Protein AF-A0A3D6DU03-F1 (afdb_monomer_lite)

pLDDT: mean 76.75, std 24.2, range [29.41, 98.69]

Radius of gyration: 30.18 Å; chains: 1; bounding box: 114×45×56 Å

Foldseek 3Di:
DDDPDDDADDPDPPKDFQAKAWDDLVQASPDQRIWIWTFIQPPHGFTKIFTARPVHGDTDDDIEGADPLAHSAWREWDQENVRWIWTASHAQAQKIFTAGRPHNYTDDDIAGEPAPGWAYWEYDNFWIWIDGPQFKIFIGGPRRHTDDIFGHHRDDDRYDYCPRHPDDPDDDPCPPVVPGCVVVVVVVVVVVPPVPPPDDDDDDDDDDDDDDDDDDDDDDDDDD

Structure (mmCIF, N/CA/C/O backbone):
data_AF-A0A3D6DU03-F1
#
_entry.id   AF-A0A3D6DU03-F1
#
loop_
_atom_site.group_PDB
_atom_site.id
_atom_site.type_symbol
_atom_site.label_atom_id
_atom_site.label_alt_id
_atom_site.label_comp_id
_atom_site.label_asym_id
_atom_site.label_entity_id
_atom_site.label_seq_id
_atom_site.pdbx_PDB_ins_code
_atom_site.Cartn_x
_atom_site.Cartn_y
_atom_site.Cartn_z
_atom_site.occupancy
_atom_site.B_iso_or_equiv
_atom_site.auth_seq_id
_atom_site.auth_comp_id
_atom_site.auth_asym_id
_atom_site.auth_atom_id
_atom_site.pdbx_PDB_model_num
ATOM 1 N N . MET A 1 1 ? 5.214 -33.743 -14.247 1.00 45.66 1 MET A N 1
ATOM 2 C CA . MET A 1 1 ? 4.534 -32.787 -13.353 1.00 45.66 1 MET A CA 1
ATOM 3 C C . MET A 1 1 ? 4.931 -31.402 -13.838 1.00 45.66 1 MET A C 1
ATOM 5 O O . MET A 1 1 ? 6.080 -31.024 -13.657 1.00 45.66 1 MET A O 1
ATOM 9 N N . LYS A 1 2 ? 4.077 -30.727 -14.617 1.00 46.41 2 LYS A N 1
ATOM 10 C CA . LYS A 1 2 ? 4.300 -29.312 -14.937 1.00 46.41 2 LYS A CA 1
ATOM 11 C C . LYS A 1 2 ? 3.837 -28.557 -13.704 1.00 46.41 2 LYS A C 1
ATOM 13 O O . LYS A 1 2 ? 2.668 -28.648 -13.356 1.00 46.41 2 LYS A O 1
ATOM 18 N N . HIS A 1 3 ? 4.765 -27.928 -13.007 1.00 48.28 3 HIS A N 1
ATOM 19 C CA . HIS A 1 3 ? 4.388 -26.932 -12.027 1.00 48.28 3 HIS A CA 1
ATOM 20 C C . HIS A 1 3 ? 3.954 -25.700 -12.819 1.00 48.28 3 HIS A C 1
ATOM 22 O O . HIS A 1 3 ? 4.726 -25.221 -13.652 1.00 48.28 3 HIS A O 1
ATOM 28 N N . ASP A 1 4 ? 2.737 -25.214 -12.582 1.00 65.88 4 ASP A N 1
ATOM 29 C CA . ASP A 1 4 ? 2.261 -23.907 -13.049 1.00 65.88 4 ASP A CA 1
ATOM 30 C C . ASP A 1 4 ? 2.954 -22.799 -12.239 1.00 65.88 4 ASP A C 1
ATOM 32 O O . ASP A 1 4 ? 2.331 -21.962 -11.599 1.00 65.88 4 ASP A O 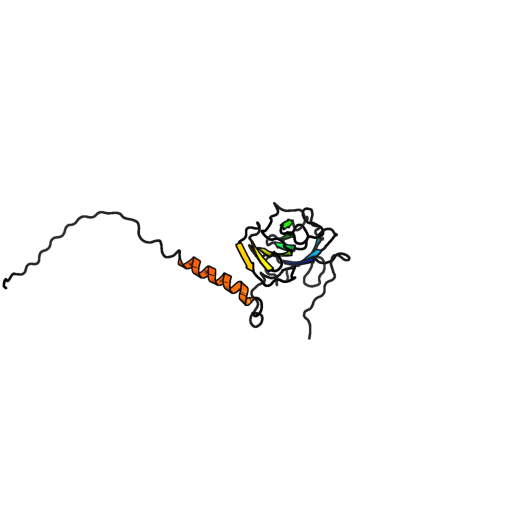1
ATOM 36 N N . VAL A 1 5 ? 4.285 -22.850 -12.199 1.00 68.94 5 VAL A N 1
ATOM 37 C CA . VAL A 1 5 ? 5.129 -21.893 -11.496 1.00 68.94 5 VAL A CA 1
ATOM 38 C C . VAL A 1 5 ? 5.704 -20.958 -12.532 1.00 68.94 5 VAL A C 1
ATOM 40 O O . VAL A 1 5 ? 6.304 -21.375 -13.528 1.00 68.94 5 VAL A O 1
ATOM 43 N N . LYS A 1 6 ? 5.512 -19.674 -12.272 1.00 74.88 6 LYS A N 1
ATOM 44 C CA . LYS A 1 6 ? 6.048 -18.594 -13.073 1.00 74.88 6 LYS A CA 1
ATOM 45 C C . LYS A 1 6 ? 7.014 -17.804 -12.220 1.00 74.88 6 LYS A C 1
ATOM 47 O O . LYS A 1 6 ? 6.727 -17.521 -11.065 1.00 74.88 6 LYS A O 1
ATOM 52 N N . VAL A 1 7 ? 8.165 -17.488 -12.794 1.00 83.50 7 VAL A N 1
ATOM 53 C CA . VAL A 1 7 ? 9.223 -16.750 -12.110 1.00 83.50 7 VAL A CA 1
ATOM 54 C C . VAL A 1 7 ? 9.439 -15.455 -12.867 1.00 83.50 7 VAL A C 1
ATOM 56 O O . VAL A 1 7 ? 9.646 -15.476 -14.081 1.00 83.50 7 VAL A O 1
ATOM 59 N N . PHE A 1 8 ? 9.382 -14.345 -12.143 1.00 86.19 8 PHE A N 1
ATOM 60 C CA . PHE A 1 8 ? 9.680 -13.017 -12.660 1.00 86.19 8 PHE A CA 1
ATOM 61 C C . PHE A 1 8 ? 10.986 -12.507 -12.068 1.00 86.19 8 PHE A C 1
ATOM 63 O O . PHE A 1 8 ? 11.385 -12.902 -10.972 1.00 86.19 8 PHE A O 1
ATOM 70 N N . ALA A 1 9 ? 11.669 -11.643 -12.814 1.00 87.94 9 ALA A N 1
ATOM 71 C CA . ALA A 1 9 ? 12.814 -10.931 -12.274 1.00 87.94 9 ALA A CA 1
ATOM 72 C C . ALA A 1 9 ? 12.339 -9.956 -11.189 1.00 87.94 9 ALA A C 1
ATOM 74 O O . ALA A 1 9 ? 11.289 -9.333 -11.337 1.00 87.94 9 ALA A O 1
ATOM 75 N N . ASN A 1 10 ? 13.131 -9.804 -10.127 1.00 90.50 10 ASN A N 1
ATOM 76 C CA . ASN A 1 10 ? 12.895 -8.751 -9.146 1.00 90.50 10 ASN A CA 1
ATOM 77 C C . ASN A 1 10 ? 12.983 -7.385 -9.861 1.00 90.50 10 ASN A C 1
ATOM 79 O O . ASN A 1 10 ? 14.027 -7.098 -10.461 1.00 90.50 10 ASN A O 1
ATOM 83 N N . PRO A 1 11 ? 11.924 -6.556 -9.820 1.00 93.62 11 PRO A N 1
ATOM 84 C CA . PRO A 1 11 ? 11.898 -5.286 -10.536 1.00 93.62 11 PRO A CA 1
ATOM 85 C C . PRO A 1 11 ? 12.815 -4.215 -9.928 1.00 93.62 11 PRO A C 1
ATOM 87 O O . PRO A 1 11 ? 13.121 -3.237 -10.609 1.00 93.62 11 PRO A O 1
ATOM 90 N N . ASN A 1 12 ? 13.308 -4.412 -8.701 1.00 94.25 12 ASN A N 1
ATOM 91 C CA . ASN A 1 12 ? 14.231 -3.506 -8.021 1.00 94.25 12 ASN A CA 1
ATOM 92 C C . ASN A 1 12 ? 15.509 -4.236 -7.552 1.00 94.25 12 ASN A C 1
ATOM 94 O O . ASN A 1 12 ? 15.676 -4.507 -6.364 1.00 94.25 12 ASN A O 1
ATOM 98 N N . PRO A 1 13 ? 16.433 -4.609 -8.459 1.00 91.06 13 PRO A N 1
ATOM 99 C CA . PRO A 1 13 ? 17.624 -5.375 -8.095 1.00 91.06 13 PRO A CA 1
ATOM 100 C C . PRO A 1 13 ? 18.449 -4.718 -6.977 1.00 91.06 13 PRO A C 1
ATOM 102 O O . PRO A 1 13 ? 18.794 -3.542 -7.053 1.00 91.06 13 PRO A O 1
ATOM 105 N N . GLY A 1 14 ? 18.810 -5.503 -5.960 1.00 88.38 14 GLY A N 1
ATOM 106 C CA . GLY A 1 14 ? 19.512 -5.020 -4.762 1.00 88.38 14 GLY A CA 1
ATOM 107 C C . GLY A 1 14 ? 18.584 -4.649 -3.603 1.00 88.38 14 GLY A C 1
ATOM 108 O O . GLY A 1 14 ? 19.053 -4.561 -2.473 1.00 88.38 14 GLY A O 1
ATOM 109 N N . TRP A 1 15 ? 17.281 -4.534 -3.865 1.00 86.81 15 TRP A N 1
ATOM 110 C CA . TRP A 1 15 ? 16.234 -4.308 -2.874 1.00 86.81 15 TRP A CA 1
ATOM 111 C C . TRP A 1 15 ? 15.219 -5.453 -2.956 1.00 86.81 15 TRP A C 1
ATOM 113 O O . TRP A 1 15 ? 14.841 -5.880 -4.043 1.00 86.81 15 TRP A O 1
ATOM 123 N N . GLY A 1 16 ? 14.831 -6.038 -1.823 1.00 82.06 16 GLY A N 1
ATOM 124 C CA . GLY A 1 16 ? 13.881 -7.156 -1.811 1.00 82.06 16 GLY A CA 1
ATOM 125 C C . GLY A 1 16 ? 12.476 -6.744 -2.264 1.00 82.06 16 GLY A C 1
ATOM 126 O O . GLY A 1 16 ? 12.166 -5.553 -2.332 1.00 82.06 16 GLY A O 1
ATOM 127 N N . ILE A 1 17 ? 11.628 -7.739 -2.524 1.00 89.44 17 ILE A N 1
ATOM 128 C CA . ILE A 1 17 ? 10.169 -7.572 -2.550 1.00 89.44 17 ILE A CA 1
ATOM 129 C C . ILE A 1 17 ? 9.689 -7.852 -1.128 1.00 89.44 17 ILE A C 1
ATOM 131 O O . ILE A 1 17 ? 10.092 -8.870 -0.567 1.00 89.44 17 ILE A O 1
ATOM 135 N N . GLN A 1 18 ? 8.920 -6.931 -0.555 1.00 89.00 18 GLN A N 1
ATOM 136 C CA . GLN A 1 18 ? 8.294 -7.118 0.756 1.00 89.00 18 GLN A CA 1
ATOM 137 C C . GLN A 1 18 ? 6.980 -7.834 0.561 1.00 89.00 18 GLN A C 1
ATOM 139 O O . GLN A 1 18 ? 6.798 -8.930 1.058 1.00 89.00 18 GLN A O 1
ATOM 144 N N . ASP A 1 19 ? 6.139 -7.229 -0.269 1.00 91.88 19 ASP A N 1
ATOM 145 C CA . ASP A 1 19 ? 4.742 -7.585 -0.363 1.00 91.88 19 ASP A CA 1
ATOM 146 C C . ASP A 1 19 ? 4.273 -7.448 -1.818 1.00 91.88 19 ASP A C 1
ATOM 148 O O . ASP A 1 19 ? 4.875 -6.738 -2.646 1.00 91.88 19 ASP A O 1
ATOM 152 N N . LEU A 1 20 ? 3.222 -8.186 -2.146 1.00 91.75 20 LEU A N 1
ATOM 153 C CA . LEU A 1 20 ? 2.653 -8.319 -3.473 1.00 91.75 20 LEU A CA 1
ATOM 154 C C . LEU A 1 20 ? 1.138 -8.201 -3.395 1.00 91.75 20 LEU A C 1
ATOM 156 O O . LEU A 1 20 ? 0.499 -8.905 -2.627 1.00 91.75 20 LEU A O 1
ATOM 160 N N . ASP A 1 21 ? 0.557 -7.434 -4.312 1.00 92.56 21 ASP A N 1
ATOM 161 C CA . ASP A 1 21 ? -0.894 -7.417 -4.479 1.00 92.56 21 ASP A CA 1
ATOM 162 C C . ASP A 1 21 ? -1.300 -7.505 -5.953 1.00 92.56 21 ASP A C 1
ATOM 164 O O . ASP A 1 21 ? -0.567 -7.124 -6.872 1.00 92.56 21 ASP A O 1
ATOM 168 N N . VAL A 1 22 ? -2.485 -8.045 -6.202 1.00 89.12 22 VAL A N 1
ATOM 169 C CA . VAL A 1 22 ? -3.071 -8.224 -7.521 1.00 89.12 22 VAL A CA 1
ATOM 170 C C . VAL A 1 22 ? -4.325 -7.378 -7.631 1.00 89.12 22 VAL A C 1
ATOM 172 O O . VAL A 1 22 ? -5.337 -7.654 -6.996 1.00 89.12 22 VAL A O 1
ATOM 175 N N . PHE A 1 23 ? -4.307 -6.424 -8.559 1.00 87.44 23 PHE A N 1
ATOM 176 C CA . PHE A 1 23 ? -5.421 -5.501 -8.734 1.00 87.44 23 PHE A CA 1
ATOM 177 C C . PHE A 1 23 ? -5.897 -5.408 -10.185 1.00 87.44 23 PHE A C 1
ATOM 179 O O . PHE A 1 23 ? -5.099 -5.236 -11.115 1.00 87.44 23 PHE A O 1
ATOM 186 N N . ASP A 1 24 ? -7.218 -5.489 -10.366 1.00 82.44 24 ASP A N 1
ATOM 187 C CA . ASP A 1 24 ? -7.940 -5.046 -11.562 1.00 82.44 24 ASP A CA 1
ATOM 188 C C . ASP A 1 24 ? -8.886 -3.908 -11.163 1.00 82.44 24 ASP A C 1
ATOM 190 O O . ASP A 1 24 ? -9.627 -4.026 -10.190 1.00 82.44 24 ASP A O 1
ATOM 194 N N . LEU A 1 25 ? -8.937 -2.853 -11.977 1.00 67.88 25 LEU A N 1
ATOM 195 C CA . LEU A 1 25 ? -9.906 -1.759 -11.862 1.00 67.88 25 LEU A CA 1
ATOM 196 C C . LEU A 1 25 ? -11.365 -2.244 -11.880 1.00 67.88 25 LEU A C 1
ATOM 198 O O . LEU A 1 25 ? -12.248 -1.539 -11.396 1.00 67.88 25 LEU A O 1
ATOM 202 N N . PHE A 1 26 ? -11.631 -3.427 -12.438 1.00 67.62 26 PHE A N 1
ATOM 203 C CA . PHE A 1 26 ? -12.960 -4.046 -12.435 1.00 67.62 26 PHE A CA 1
ATOM 204 C C . PHE A 1 26 ? -13.175 -5.064 -11.305 1.00 67.62 26 PHE A C 1
ATOM 206 O O . PHE A 1 26 ? -14.221 -5.711 -11.264 1.00 67.62 26 PHE A O 1
ATOM 213 N N . GLY A 1 27 ? -12.213 -5.204 -10.387 1.00 63.50 27 GLY A N 1
ATOM 214 C CA . GLY A 1 27 ? -12.311 -6.072 -9.213 1.00 63.50 27 GLY A CA 1
ATOM 215 C C . GLY A 1 27 ? -12.260 -7.572 -9.514 1.00 63.50 27 GLY A C 1
ATOM 216 O O . GLY A 1 27 ? -12.593 -8.369 -8.642 1.00 63.50 27 GLY A O 1
ATOM 217 N N . ASP A 1 28 ? -11.872 -7.973 -10.729 1.00 67.62 28 ASP A N 1
ATOM 218 C CA . ASP A 1 28 ? -11.638 -9.376 -11.077 1.00 67.62 28 ASP A CA 1
ATOM 219 C C . ASP A 1 28 ? -10.131 -9.686 -11.029 1.00 67.62 28 ASP A C 1
ATOM 221 O O . ASP A 1 28 ? -9.410 -9.404 -11.991 1.00 67.62 28 ASP A O 1
ATOM 225 N N . PRO A 1 29 ? -9.620 -10.307 -9.950 1.00 62.09 29 PRO A N 1
ATOM 226 C CA . PRO A 1 29 ? -8.208 -10.648 -9.853 1.00 62.09 29 PRO A CA 1
ATOM 227 C C . PRO A 1 29 ? -7.796 -11.732 -10.860 1.00 62.09 29 PRO A C 1
ATOM 229 O O . PRO A 1 29 ? -6.605 -11.954 -11.041 1.00 62.09 29 PRO A O 1
ATOM 232 N N . TYR A 1 30 ? -8.704 -12.401 -11.576 1.00 67.12 30 TYR A N 1
ATOM 233 C CA . TYR A 1 30 ? -8.363 -13.358 -12.641 1.00 67.12 30 TYR A CA 1
ATOM 234 C C . TYR A 1 30 ? -8.466 -12.778 -14.047 1.00 67.12 30 TYR A C 1
ATOM 236 O O . TYR A 1 30 ? -8.081 -13.430 -15.021 1.00 67.12 30 TYR A O 1
ATOM 244 N N . SER A 1 31 ? -8.908 -11.531 -14.157 1.00 70.88 31 SER A N 1
ATOM 245 C CA . SER A 1 31 ? -8.968 -10.820 -15.419 1.00 70.88 31 SER A CA 1
ATOM 246 C C . SER A 1 31 ? -7.589 -10.702 -16.047 1.00 70.88 31 SER A C 1
ATOM 248 O O . SER A 1 31 ? -6.589 -10.381 -15.400 1.00 70.88 31 SER A O 1
ATOM 250 N N . VAL A 1 32 ? -7.533 -10.874 -17.362 1.00 70.38 32 VAL A N 1
ATOM 251 C CA . VAL A 1 32 ? -6.313 -10.629 -18.138 1.00 70.38 32 VAL A CA 1
ATOM 252 C C . VAL A 1 32 ? -5.808 -9.185 -18.018 1.00 70.38 32 VAL A C 1
ATOM 254 O O . VAL A 1 32 ? -4.671 -8.914 -18.382 1.00 70.38 32 VAL A O 1
ATOM 257 N N . ASN A 1 33 ? -6.620 -8.266 -17.493 1.00 76.25 33 ASN A N 1
ATOM 258 C CA . ASN A 1 33 ? -6.245 -6.871 -17.295 1.00 76.25 33 ASN A CA 1
ATOM 259 C C . ASN A 1 33 ? -5.658 -6.585 -15.906 1.00 76.25 33 ASN A C 1
ATOM 261 O O . ASN A 1 33 ? -5.061 -5.520 -15.722 1.00 76.25 33 ASN A O 1
ATOM 265 N N . ALA A 1 34 ? -5.783 -7.507 -14.942 1.00 86.19 34 ALA A N 1
ATOM 266 C CA . ALA A 1 34 ? -5.204 -7.284 -13.623 1.00 86.19 34 ALA A CA 1
ATOM 267 C C . ALA A 1 34 ? -3.675 -7.223 -13.705 1.00 86.19 34 ALA A C 1
ATOM 269 O O . ALA A 1 34 ? -3.033 -7.960 -14.464 1.00 86.19 34 ALA A O 1
ATOM 270 N N . SER A 1 35 ? -3.094 -6.339 -12.905 1.00 91.56 35 SER A N 1
ATOM 271 C CA . SER A 1 35 ? -1.649 -6.147 -12.786 1.00 91.56 35 SER A CA 1
ATOM 272 C C . SER A 1 35 ? -1.162 -6.692 -11.446 1.00 91.56 35 SER A C 1
ATOM 274 O O . SER A 1 35 ? -1.928 -6.749 -10.489 1.00 91.56 35 SER A O 1
ATOM 276 N N . LEU A 1 36 ? 0.097 -7.122 -11.398 1.00 92.31 36 LEU A N 1
ATOM 277 C CA . LEU A 1 36 ? 0.777 -7.455 -10.147 1.00 92.31 36 LEU A CA 1
ATOM 278 C C . LEU A 1 36 ? 1.494 -6.195 -9.671 1.00 92.31 36 LEU A C 1
ATOM 280 O O . LEU A 1 36 ? 2.202 -5.569 -10.454 1.00 92.31 36 LEU A O 1
ATOM 284 N N . TYR A 1 37 ? 1.313 -5.827 -8.418 1.00 94.88 37 TYR A N 1
ATOM 285 C CA . TYR A 1 37 ? 1.994 -4.718 -7.775 1.00 94.88 37 TYR A CA 1
ATOM 286 C C . TYR A 1 37 ? 2.972 -5.288 -6.760 1.00 94.88 37 TYR A C 1
ATOM 288 O O . TYR A 1 37 ? 2.629 -6.214 -6.037 1.00 94.88 37 TYR A O 1
ATOM 296 N N . ALA A 1 38 ? 4.196 -4.770 -6.751 1.00 95.38 38 ALA A N 1
ATOM 297 C CA . ALA A 1 38 ? 5.244 -5.209 -5.842 1.00 95.38 38 ALA A CA 1
ATOM 298 C C . ALA A 1 38 ? 5.773 -4.025 -5.041 1.00 95.38 38 ALA A C 1
ATOM 300 O O . ALA A 1 38 ? 6.312 -3.086 -5.639 1.00 95.38 38 ALA A O 1
ATOM 301 N N . LEU A 1 39 ? 5.648 -4.089 -3.715 1.00 96.38 39 LEU A N 1
ATOM 302 C CA . LEU A 1 39 ? 6.320 -3.169 -2.806 1.00 96.38 39 LEU A CA 1
ATOM 303 C C . LEU A 1 39 ? 7.773 -3.628 -2.615 1.00 96.38 39 LEU A C 1
ATOM 305 O O . LEU A 1 39 ? 8.052 -4.802 -2.359 1.00 96.38 39 LEU A O 1
ATOM 309 N N . THR A 1 40 ? 8.709 -2.700 -2.809 1.00 96.31 40 THR A N 1
ATOM 310 C CA . THR A 1 40 ? 10.157 -2.936 -2.705 1.00 96.31 40 THR A CA 1
ATOM 311 C C . THR A 1 40 ? 10.835 -1.848 -1.866 1.00 96.31 40 THR A C 1
ATOM 313 O O . THR A 1 40 ? 10.322 -0.734 -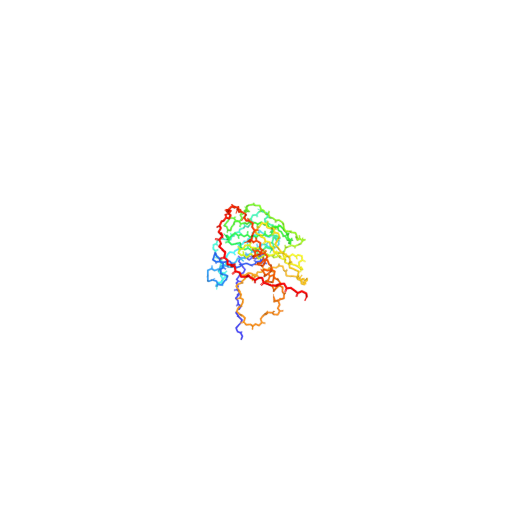1.778 1.00 96.31 40 THR A O 1
ATOM 316 N N . GLY A 1 41 ? 12.021 -2.130 -1.314 1.00 93.56 41 GLY A N 1
ATOM 317 C CA . GLY A 1 41 ? 12.832 -1.147 -0.575 1.00 93.56 41 GLY A CA 1
ATOM 318 C C . GLY A 1 41 ? 13.210 -1.548 0.854 1.00 93.56 41 GLY A C 1
ATOM 319 O O . GLY A 1 41 ? 14.212 -1.056 1.367 1.00 93.56 41 GLY A O 1
ATOM 320 N N . TYR A 1 42 ? 12.512 -2.492 1.476 1.00 90.25 42 TYR A N 1
ATOM 321 C CA . TYR A 1 42 ? 12.805 -2.918 2.851 1.00 90.25 42 TYR A CA 1
ATOM 322 C C . TYR A 1 42 ? 14.219 -3.482 3.036 1.00 90.25 42 TYR A C 1
ATOM 324 O O . TYR A 1 42 ? 14.745 -4.151 2.135 1.00 90.25 42 TYR A O 1
ATOM 332 N N . PRO A 1 43 ? 14.848 -3.270 4.210 1.00 91.38 43 PRO A N 1
ATOM 333 C CA . PRO A 1 43 ? 14.376 -2.461 5.355 1.00 91.38 43 PRO A CA 1
ATOM 334 C C . PRO A 1 43 ? 14.873 -1.005 5.347 1.00 91.38 43 PRO A C 1
ATOM 336 O O . PRO A 1 43 ? 14.796 -0.313 6.356 1.00 91.38 43 PRO A O 1
ATOM 339 N N . SER A 1 44 ? 15.538 -0.551 4.282 1.00 93.31 44 SER A N 1
ATOM 340 C CA . SER A 1 44 ? 16.361 0.676 4.358 1.00 93.31 44 SER A CA 1
ATOM 341 C C . SER A 1 44 ? 16.383 1.537 3.097 1.00 93.31 44 SER A C 1
ATOM 343 O O . SER A 1 44 ? 16.867 2.668 3.132 1.00 93.31 44 SER A O 1
ATOM 345 N N . GLY A 1 45 ? 15.855 1.028 1.990 1.00 93.12 45 GLY A N 1
ATOM 346 C CA . GLY A 1 45 ? 15.638 1.760 0.752 1.00 93.12 45 GLY A CA 1
ATOM 347 C C . GLY A 1 45 ? 14.318 2.524 0.777 1.00 93.12 45 GLY A C 1
ATOM 348 O O . GLY A 1 45 ? 13.463 2.308 1.630 1.00 93.12 45 GLY A O 1
ATOM 349 N N . ALA A 1 46 ? 14.141 3.435 -0.177 1.00 94.81 46 ALA A N 1
ATOM 350 C CA . ALA A 1 46 ? 12.872 4.140 -0.318 1.00 94.81 46 ALA A CA 1
ATOM 351 C C . ALA A 1 46 ? 11.759 3.147 -0.720 1.00 94.81 46 ALA A C 1
ATOM 353 O O . ALA A 1 46 ? 11.945 2.447 -1.726 1.00 94.81 46 ALA A O 1
ATOM 354 N N . PRO A 1 47 ? 10.617 3.097 -0.006 1.00 96.75 47 PRO A N 1
ATOM 355 C CA . PRO A 1 47 ? 9.503 2.231 -0.375 1.00 96.75 47 PRO A CA 1
ATOM 356 C C . PRO A 1 47 ? 9.029 2.575 -1.784 1.00 96.75 47 PRO A C 1
ATOM 358 O O . PRO A 1 47 ? 8.701 3.722 -2.084 1.00 96.75 47 PRO A O 1
ATOM 361 N N . THR A 1 48 ? 9.065 1.598 -2.680 1.00 98.00 48 THR A N 1
ATOM 362 C CA . THR A 1 48 ? 8.825 1.801 -4.108 1.00 98.00 48 THR A CA 1
ATOM 363 C C . THR A 1 48 ? 7.918 0.709 -4.640 1.00 98.00 48 THR A C 1
ATOM 365 O O . THR A 1 48 ? 8.254 -0.473 -4.555 1.00 98.00 48 THR A O 1
ATOM 368 N N . VAL A 1 49 ? 6.799 1.113 -5.238 1.00 98.19 49 VAL A N 1
ATOM 369 C CA . VAL A 1 49 ? 5.819 0.214 -5.843 1.00 98.19 49 VAL A CA 1
ATOM 370 C C . VAL A 1 49 ? 6.091 0.083 -7.338 1.00 98.19 49 VAL A C 1
ATOM 372 O O . VAL A 1 49 ? 6.149 1.072 -8.074 1.00 98.19 49 VAL A O 1
ATOM 375 N N . PHE A 1 50 ? 6.231 -1.156 -7.800 1.00 97.75 50 PHE A N 1
ATOM 376 C CA . PHE A 1 50 ? 6.344 -1.494 -9.215 1.00 97.75 50 PHE A CA 1
ATOM 377 C C . PHE A 1 50 ? 5.062 -2.158 -9.690 1.00 97.75 50 PHE A C 1
ATOM 379 O O . PHE A 1 50 ? 4.628 -3.156 -9.123 1.00 97.75 50 PHE A O 1
ATOM 386 N N . ARG A 1 51 ? 4.493 -1.648 -10.782 1.00 95.88 51 ARG A N 1
ATOM 387 C CA . ARG A 1 51 ? 3.418 -2.328 -11.501 1.00 95.88 51 ARG A CA 1
ATOM 388 C C . ARG A 1 51 ? 4.026 -3.265 -12.534 1.00 95.88 51 ARG A C 1
ATOM 390 O O . ARG A 1 51 ? 4.838 -2.843 -13.351 1.00 95.88 51 ARG A O 1
ATOM 397 N N . LEU A 1 52 ? 3.606 -4.519 -12.527 1.00 94.25 52 LEU A N 1
ATOM 398 C CA . LEU A 1 52 ? 4.122 -5.592 -13.363 1.00 94.25 52 LEU A CA 1
ATOM 399 C C . LEU A 1 52 ? 2.996 -6.241 -14.168 1.00 94.25 52 LEU A C 1
ATOM 401 O O . LEU A 1 52 ? 1.872 -6.438 -13.692 1.00 94.25 52 LEU A O 1
ATOM 405 N N . SER A 1 53 ? 3.321 -6.646 -15.389 1.00 89.12 53 SER A N 1
ATOM 406 C CA . SER A 1 53 ? 2.485 -7.566 -16.151 1.00 89.12 53 SER A CA 1
ATOM 407 C C . SER A 1 53 ? 2.479 -8.939 -15.489 1.00 89.12 53 SER A C 1
ATOM 409 O O . SER A 1 53 ? 3.523 -9.538 -15.237 1.00 89.12 53 SER A O 1
ATOM 411 N N . ARG A 1 54 ? 1.291 -9.510 -15.292 1.00 86.44 54 ARG A N 1
ATOM 412 C CA . ARG A 1 54 ? 1.140 -10.870 -14.744 1.00 86.44 54 ARG A CA 1
ATOM 413 C C . ARG A 1 54 ? 1.479 -11.966 -15.759 1.00 86.44 54 ARG A C 1
ATOM 415 O O . ARG A 1 54 ? 1.547 -13.157 -15.436 1.00 86.44 54 ARG A O 1
ATOM 422 N N . PHE A 1 55 ? 1.707 -11.591 -17.017 1.00 85.62 55 PHE A N 1
ATOM 423 C CA . PHE A 1 55 ? 2.007 -12.536 -18.090 1.00 85.62 55 PHE A CA 1
ATOM 424 C C . PHE A 1 55 ? 3.493 -12.816 -18.272 1.00 85.62 55 PHE A C 1
ATOM 426 O O . PHE A 1 55 ? 3.846 -13.876 -18.780 1.00 85.62 55 PHE A O 1
ATOM 433 N N . ASP A 1 56 ? 4.361 -11.920 -17.853 1.00 87.44 56 ASP A N 1
ATOM 434 C CA . ASP A 1 56 ? 5.797 -12.020 -18.121 1.00 87.44 56 ASP A CA 1
ATOM 435 C C . ASP A 1 56 ? 6.646 -11.236 -17.113 1.00 87.44 56 ASP A C 1
ATOM 437 O O . ASP A 1 56 ? 7.870 -11.321 -17.165 1.00 87.44 56 ASP A O 1
ATOM 441 N N . GLY A 1 57 ? 6.022 -10.524 -16.170 1.00 89.69 57 GLY A N 1
ATOM 442 C CA . GLY A 1 57 ? 6.705 -9.814 -15.096 1.00 89.69 57 GLY A CA 1
ATOM 443 C C . GLY A 1 57 ? 7.390 -8.529 -15.535 1.00 89.69 57 GLY A C 1
ATOM 444 O O . GLY A 1 57 ? 8.139 -7.959 -14.747 1.00 89.69 57 GLY A O 1
ATOM 445 N N . HIS A 1 58 ? 7.182 -8.062 -16.772 1.00 92.94 58 HIS A N 1
ATOM 446 C CA . HIS A 1 58 ? 7.777 -6.797 -17.194 1.00 92.94 58 HIS A CA 1
ATOM 447 C C . HIS A 1 58 ? 7.132 -5.627 -16.444 1.00 92.94 58 HIS A C 1
ATOM 449 O O . HIS A 1 58 ? 5.932 -5.640 -16.156 1.00 92.94 58 HIS A O 1
ATOM 455 N N . VAL A 1 59 ? 7.932 -4.602 -16.157 1.00 95.00 59 VAL A N 1
ATOM 456 C CA . VAL A 1 59 ? 7.469 -3.379 -15.496 1.00 95.00 59 VAL A CA 1
ATOM 457 C C . VAL A 1 59 ? 6.592 -2.569 -16.449 1.00 95.00 59 VAL A C 1
ATOM 459 O O . VAL A 1 59 ? 6.996 -2.260 -17.570 1.00 95.00 59 VAL A O 1
ATOM 462 N N . ILE A 1 60 ? 5.396 -2.209 -15.991 1.00 93.75 60 ILE A N 1
ATOM 463 C CA . ILE A 1 60 ? 4.427 -1.375 -16.696 1.00 93.75 60 ILE A CA 1
ATOM 464 C C . ILE A 1 60 ? 4.496 0.040 -16.121 1.00 93.75 60 ILE A C 1
ATOM 466 O O . ILE A 1 60 ? 4.126 0.270 -14.972 1.00 93.75 60 ILE A O 1
ATOM 470 N N . GLY A 1 61 ? 4.878 1.009 -16.951 1.00 93.69 61 GLY A N 1
ATOM 471 C CA . GLY A 1 61 ? 4.971 2.410 -16.537 1.00 93.69 61 GLY A CA 1
ATOM 472 C C . GLY A 1 61 ? 6.216 2.708 -15.699 1.00 93.69 61 GLY A C 1
ATOM 473 O O . GLY A 1 61 ? 7.205 1.978 -15.754 1.00 93.69 61 GLY A O 1
ATOM 474 N N . LEU A 1 62 ? 6.182 3.828 -14.975 1.00 96.19 62 LEU A N 1
ATOM 475 C CA . LEU A 1 62 ? 7.254 4.224 -14.063 1.00 96.19 62 LEU A CA 1
ATOM 476 C C . LEU A 1 62 ? 6.989 3.666 -12.657 1.00 96.19 62 LEU A C 1
ATOM 478 O O . LEU A 1 62 ? 5.826 3.607 -12.254 1.00 96.19 62 LEU A O 1
ATOM 482 N N . PRO A 1 63 ? 8.038 3.287 -11.905 1.00 97.31 63 PRO A N 1
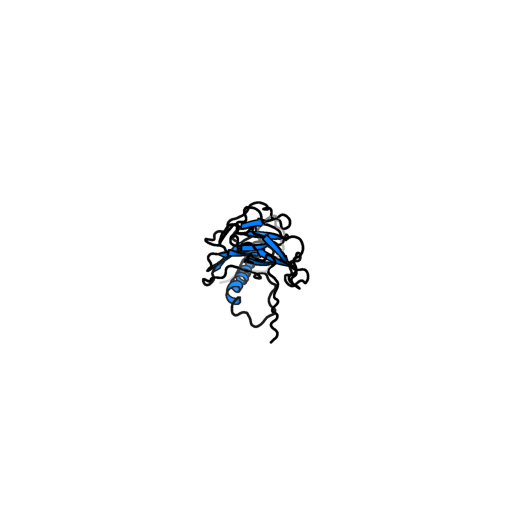ATOM 483 C CA . PRO A 1 63 ? 7.889 2.948 -10.497 1.00 97.31 63 PRO A CA 1
ATOM 484 C C . PRO A 1 63 ? 7.454 4.166 -9.681 1.00 97.31 63 PRO A C 1
ATOM 486 O O . PRO A 1 63 ? 7.819 5.302 -9.995 1.00 97.31 63 PRO A O 1
ATOM 489 N N . VAL A 1 64 ? 6.710 3.910 -8.609 1.00 98.50 64 VAL A N 1
ATOM 490 C CA . VAL A 1 64 ? 6.160 4.941 -7.728 1.00 98.50 64 VAL A CA 1
ATOM 491 C C . VAL A 1 64 ? 6.882 4.868 -6.394 1.00 98.50 64 VAL A C 1
ATOM 493 O O . VAL A 1 64 ? 6.729 3.899 -5.657 1.00 98.50 64 VAL A O 1
ATOM 496 N N . VAL A 1 65 ? 7.682 5.885 -6.087 1.00 98.31 65 VAL A N 1
ATOM 497 C CA . VAL A 1 65 ? 8.343 6.001 -4.782 1.00 98.31 65 VAL A CA 1
ATOM 498 C C . VAL A 1 65 ? 7.353 6.615 -3.799 1.00 98.31 65 VAL A C 1
ATOM 500 O O . VAL A 1 65 ? 6.880 7.730 -4.025 1.00 98.31 65 VAL A O 1
ATOM 503 N N . LEU A 1 66 ? 7.043 5.900 -2.721 1.00 98.44 66 LEU A N 1
ATOM 504 C CA . LEU A 1 66 ? 6.152 6.386 -1.675 1.00 98.44 66 LEU A CA 1
ATOM 505 C C . LEU A 1 66 ? 6.880 7.432 -0.833 1.00 98.44 66 LEU A C 1
ATOM 507 O O . LEU A 1 66 ? 8.025 7.252 -0.414 1.00 98.44 66 LEU A O 1
ATOM 511 N N . GLN A 1 67 ? 6.214 8.556 -0.616 1.00 98.19 67 GLN A N 1
ATOM 512 C CA . GLN A 1 67 ? 6.732 9.652 0.188 1.00 98.19 67 GLN A CA 1
ATOM 513 C C . GLN A 1 67 ? 6.422 9.416 1.669 1.00 98.19 67 GLN A C 1
ATOM 515 O O . GLN A 1 67 ? 5.679 8.506 2.038 1.00 98.19 67 GLN A O 1
ATOM 520 N N . ALA A 1 68 ? 6.949 10.280 2.538 1.00 96.19 68 ALA A N 1
ATOM 521 C CA . ALA A 1 68 ? 6.510 10.307 3.928 1.00 96.19 68 ALA A CA 1
ATOM 522 C C . ALA A 1 68 ? 4.965 10.421 3.997 1.00 96.19 68 ALA A C 1
ATOM 524 O O . ALA A 1 68 ? 4.380 11.180 3.217 1.00 96.19 68 ALA A O 1
ATOM 525 N N . PRO A 1 69 ? 4.297 9.697 4.912 1.00 97.56 69 PRO A N 1
ATOM 526 C CA . PRO A 1 69 ? 4.857 9.019 6.081 1.00 97.56 69 PRO A CA 1
ATOM 527 C C . PRO A 1 69 ? 5.305 7.561 5.867 1.00 97.56 69 PRO A C 1
ATOM 529 O O . PRO A 1 69 ? 5.619 6.917 6.862 1.00 97.56 69 PRO A O 1
ATOM 532 N N . ALA A 1 70 ? 5.357 7.029 4.639 1.00 96.75 70 ALA A N 1
ATOM 533 C CA . ALA A 1 70 ? 5.913 5.690 4.426 1.00 96.75 70 ALA A CA 1
ATOM 534 C C . ALA A 1 70 ? 7.380 5.654 4.884 1.00 96.75 70 ALA A C 1
ATOM 536 O O . ALA A 1 70 ? 8.184 6.515 4.508 1.00 96.75 70 ALA A O 1
ATOM 537 N N . ALA A 1 71 ? 7.718 4.667 5.709 1.00 95.88 71 ALA A N 1
ATOM 538 C CA . ALA A 1 71 ? 9.069 4.448 6.206 1.00 95.88 71 ALA A CA 1
ATOM 539 C C . ALA A 1 71 ? 9.765 3.337 5.400 1.00 95.88 71 ALA A C 1
ATOM 541 O O . ALA A 1 71 ? 9.077 2.466 4.867 1.00 95.88 71 ALA A O 1
ATOM 542 N N . PRO A 1 72 ? 11.108 3.334 5.293 1.00 94.31 72 PRO A N 1
ATOM 543 C CA . PRO A 1 72 ? 11.863 2.308 4.562 1.00 94.31 72 PRO A CA 1
ATOM 544 C C . PRO A 1 72 ? 11.561 0.857 4.937 1.00 94.31 72 PRO A C 1
ATOM 546 O O . PRO A 1 72 ? 11.808 -0.039 4.139 1.00 94.31 72 PRO A O 1
ATOM 549 N N . ASP A 1 73 ? 11.063 0.636 6.145 1.00 93.88 73 ASP A N 1
ATOM 550 C CA . ASP A 1 73 ? 10.722 -0.652 6.731 1.00 93.88 73 ASP A CA 1
ATOM 551 C C . ASP A 1 73 ? 9.207 -0.929 6.730 1.00 93.88 73 ASP A C 1
ATOM 553 O O . ASP A 1 73 ? 8.758 -1.852 7.390 1.00 93.88 73 ASP A O 1
ATOM 557 N N . SER A 1 74 ? 8.415 -0.155 5.983 1.00 94.56 74 SER A N 1
ATOM 558 C CA . SER A 1 74 ? 6.992 -0.460 5.777 1.00 94.56 74 SER A CA 1
ATOM 559 C C . SER A 1 74 ? 6.850 -1.769 4.999 1.00 94.56 74 SER A C 1
ATOM 561 O O . SER A 1 74 ? 7.488 -1.941 3.956 1.00 94.56 74 SER A O 1
ATOM 563 N N . ASP A 1 75 ? 6.017 -2.669 5.502 1.00 90.94 75 ASP A N 1
ATOM 564 C CA . ASP A 1 75 ? 5.903 -4.056 5.052 1.00 90.94 75 ASP A CA 1
ATOM 565 C C . ASP A 1 75 ? 4.462 -4.493 4.755 1.00 90.94 75 ASP A C 1
ATOM 567 O O . ASP A 1 75 ? 4.281 -5.462 4.035 1.00 90.94 75 ASP A O 1
ATOM 571 N N . GLY A 1 76 ? 3.445 -3.752 5.200 1.00 94.12 76 GLY A N 1
ATOM 572 C CA . GLY A 1 76 ? 2.048 -4.026 4.867 1.00 94.12 76 GLY A CA 1
ATOM 573 C C . GLY A 1 76 ? 1.568 -3.259 3.654 1.00 94.12 76 GLY A C 1
ATOM 574 O O . GLY A 1 76 ? 1.586 -2.029 3.694 1.00 94.12 76 GLY A O 1
ATOM 575 N N . PHE A 1 77 ? 1.080 -3.940 2.615 1.00 96.19 77 PHE A N 1
ATOM 576 C CA . PHE A 1 77 ? 0.691 -3.309 1.354 1.00 96.19 77 PHE A CA 1
ATOM 577 C C . PHE A 1 77 ? -0.577 -3.902 0.728 1.00 96.19 77 PHE A C 1
ATOM 579 O O . PHE A 1 77 ? -0.731 -5.105 0.601 1.00 96.19 77 PHE A O 1
ATOM 586 N N . THR A 1 78 ? -1.451 -3.034 0.215 1.00 95.88 78 THR A N 1
ATOM 587 C CA . THR A 1 78 ? -2.530 -3.433 -0.705 1.00 95.88 78 THR A CA 1
ATOM 588 C C . THR A 1 78 ? -2.895 -2.296 -1.661 1.00 95.88 78 THR A C 1
ATOM 590 O O . THR A 1 78 ? -2.629 -1.118 -1.401 1.00 95.88 78 THR A O 1
ATOM 593 N N . VAL A 1 79 ? -3.518 -2.630 -2.787 1.00 95.19 79 VAL A N 1
ATOM 594 C CA . VAL A 1 79 ? -4.111 -1.705 -3.746 1.00 95.19 79 VAL A CA 1
ATOM 595 C C . VAL A 1 79 ? -5.611 -1.594 -3.473 1.00 95.19 79 VAL A C 1
ATOM 597 O O . VAL A 1 79 ? -6.379 -2.545 -3.589 1.00 95.19 79 VAL A O 1
ATOM 600 N N . LEU A 1 80 ? -6.053 -0.385 -3.145 1.00 94.38 80 LEU A N 1
ATOM 601 C CA . LEU A 1 80 ? -7.444 -0.079 -2.837 1.00 94.38 80 LEU A CA 1
ATOM 602 C C . LEU A 1 80 ? -8.337 -0.115 -4.093 1.00 94.38 80 LEU A C 1
ATOM 604 O O . LEU A 1 80 ? -7.855 0.102 -5.206 1.00 94.38 80 LEU A O 1
ATOM 608 N N . PRO A 1 81 ? -9.673 -0.252 -3.946 1.00 91.25 81 PRO A N 1
ATOM 609 C CA . PRO A 1 81 ? -10.616 -0.225 -5.073 1.00 91.25 81 PRO A CA 1
ATOM 610 C C . PRO A 1 81 ? -10.568 1.034 -5.951 1.00 91.25 81 PRO A C 1
ATOM 612 O O . PRO A 1 81 ? -10.975 0.996 -7.110 1.00 91.25 81 PRO A O 1
ATOM 615 N N . ASN A 1 82 ? -10.088 2.159 -5.416 1.00 92.62 82 ASN A N 1
ATOM 616 C CA . ASN A 1 82 ? -9.880 3.393 -6.179 1.00 92.62 82 ASN A CA 1
ATOM 617 C C . ASN A 1 82 ? -8.559 3.396 -6.983 1.00 92.62 82 ASN A C 1
ATOM 619 O O . ASN A 1 82 ? -8.303 4.345 -7.720 1.00 92.62 82 ASN A O 1
ATOM 623 N N . GLY A 1 83 ? -7.743 2.345 -6.860 1.00 93.44 83 GLY A N 1
ATOM 624 C CA . GLY A 1 83 ? -6.444 2.181 -7.504 1.00 93.44 83 GLY A CA 1
ATOM 625 C C . GLY A 1 83 ? -5.273 2.825 -6.761 1.00 93.44 83 GLY A C 1
ATOM 626 O O . GLY A 1 83 ? -4.162 2.783 -7.288 1.00 93.44 83 GLY A O 1
ATOM 627 N N . ASN A 1 84 ? -5.493 3.432 -5.591 1.00 97.38 84 ASN A N 1
ATOM 628 C CA . ASN A 1 84 ? -4.429 3.943 -4.724 1.00 97.38 84 ASN A CA 1
ATOM 629 C C . ASN A 1 84 ? -3.808 2.823 -3.889 1.00 97.38 84 ASN A C 1
ATOM 631 O O . ASN A 1 84 ? -4.331 1.714 -3.826 1.00 97.38 84 ASN A O 1
ATOM 635 N N . PHE A 1 85 ? -2.686 3.114 -3.245 1.00 97.81 85 PHE A N 1
ATOM 636 C CA . PHE A 1 85 ? -1.995 2.159 -2.386 1.00 97.81 85 PHE A CA 1
ATOM 637 C C . PHE A 1 85 ? -2.327 2.439 -0.930 1.00 97.81 85 PHE A C 1
ATOM 639 O O . PHE A 1 85 ? -2.338 3.594 -0.521 1.00 97.81 85 PHE A O 1
ATOM 646 N N . LEU A 1 86 ? -2.557 1.405 -0.137 1.00 97.88 86 LEU A N 1
ATOM 647 C CA . LEU A 1 86 ? -2.603 1.503 1.313 1.00 97.88 86 LEU A CA 1
ATOM 648 C C . LEU A 1 86 ? -1.378 0.791 1.867 1.00 97.88 86 LEU A C 1
ATOM 650 O O . LEU A 1 86 ? -1.160 -0.377 1.551 1.00 97.88 86 LEU A O 1
ATOM 654 N N . VAL A 1 87 ? -0.589 1.500 2.672 1.00 97.62 87 VAL A N 1
ATOM 655 C CA . VAL A 1 87 ? 0.648 0.961 3.247 1.00 97.62 87 VAL A CA 1
ATOM 656 C C . VAL A 1 87 ? 0.715 1.279 4.732 1.00 97.62 87 VAL A C 1
ATOM 658 O O . VAL A 1 87 ? 0.288 2.368 5.137 1.00 97.62 87 VAL A O 1
ATOM 661 N N . ASN A 1 88 ? 1.226 0.361 5.552 1.00 97.06 88 ASN A N 1
ATOM 662 C CA . ASN A 1 88 ? 1.572 0.711 6.928 1.00 97.06 88 ASN A CA 1
ATOM 663 C C . ASN A 1 88 ? 2.767 1.684 6.956 1.00 97.06 88 ASN A C 1
ATOM 665 O O . ASN A 1 88 ? 3.481 1.863 5.976 1.00 97.06 88 ASN A O 1
ATOM 669 N N . THR A 1 89 ? 2.955 2.412 8.054 1.00 96.44 89 THR A N 1
ATOM 670 C CA . THR A 1 89 ? 3.954 3.498 8.114 1.00 96.44 89 THR A CA 1
ATOM 671 C C . THR A 1 89 ? 5.290 3.077 8.738 1.00 96.44 89 THR A C 1
ATOM 673 O O . THR A 1 89 ? 5.983 3.926 9.302 1.00 96.44 89 THR A O 1
ATOM 676 N N . GLY A 1 90 ? 5.621 1.786 8.709 1.00 95.19 90 GLY A N 1
ATOM 677 C CA . GLY A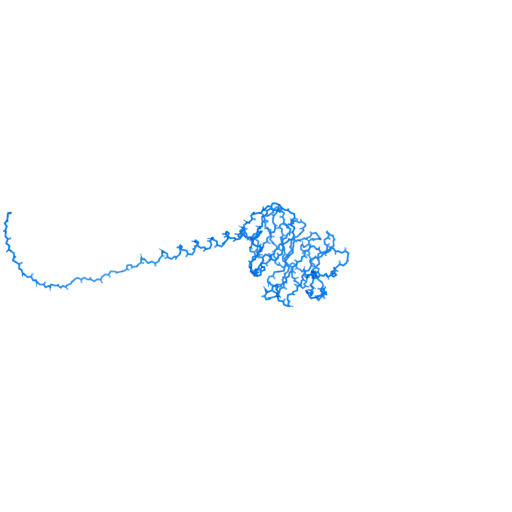 1 90 ? 6.871 1.217 9.225 1.00 95.19 90 GLY A CA 1
ATOM 678 C C . GLY A 1 90 ? 6.719 -0.226 9.704 1.00 95.19 90 GLY A C 1
ATOM 679 O O . GLY A 1 90 ? 5.607 -0.752 9.697 1.00 95.19 90 GLY A O 1
ATOM 680 N N . ASP A 1 91 ? 7.823 -0.817 10.160 1.00 94.06 91 ASP A N 1
ATOM 681 C CA . ASP A 1 91 ? 7.917 -2.235 10.542 1.00 94.06 91 ASP A CA 1
ATOM 682 C C . ASP A 1 91 ? 6.869 -2.605 11.598 1.00 94.06 91 ASP A C 1
ATOM 684 O O . ASP A 1 91 ? 6.831 -2.018 12.690 1.00 94.06 91 ASP A O 1
ATOM 688 N N . ALA A 1 92 ? 5.994 -3.554 11.257 1.00 94.12 92 ALA A N 1
ATOM 689 C CA . ALA A 1 92 ? 4.893 -4.008 12.104 1.00 94.12 92 ALA A CA 1
ATOM 690 C C . ALA A 1 92 ? 3.974 -2.878 12.638 1.00 94.12 92 ALA A C 1
ATOM 692 O O . ALA A 1 92 ? 3.318 -3.035 13.678 1.00 94.12 92 ALA A O 1
ATOM 693 N N . SER A 1 93 ? 3.923 -1.719 11.970 1.00 96.56 93 SER A N 1
ATOM 694 C CA . SER A 1 93 ? 3.162 -0.553 12.426 1.00 96.56 93 SER A CA 1
ATOM 695 C C . SER A 1 93 ? 1.650 -0.768 12.270 1.00 96.56 93 SER A C 1
ATOM 697 O O . SER A 1 93 ? 1.179 -1.007 11.161 1.00 96.56 93 SER A O 1
ATOM 699 N N . PRO A 1 94 ? 0.832 -0.543 13.317 1.00 97.00 94 PRO A N 1
ATOM 700 C CA . PRO A 1 94 ? -0.629 -0.581 13.210 1.00 97.00 94 PRO A CA 1
ATOM 701 C C . PRO A 1 94 ? -1.230 0.695 12.594 1.00 97.00 94 PRO A C 1
ATOM 703 O O . PRO A 1 94 ? -2.439 0.919 12.683 1.00 97.00 94 PRO A O 1
ATOM 706 N N . THR A 1 95 ? -0.403 1.576 12.027 1.00 97.88 95 THR A N 1
ATOM 707 C CA . THR A 1 95 ? -0.840 2.818 11.380 1.00 97.88 95 THR A CA 1
ATOM 708 C C . THR A 1 95 ? -0.689 2.697 9.877 1.00 97.88 95 THR A C 1
ATOM 710 O O . THR A 1 95 ? 0.400 2.398 9.397 1.00 97.88 95 THR A O 1
ATOM 713 N N . TYR A 1 96 ? -1.769 2.985 9.154 1.00 98.19 96 TYR A N 1
ATOM 714 C CA . TYR A 1 96 ? -1.852 2.903 7.702 1.00 98.19 96 TYR A CA 1
ATOM 715 C C . TYR A 1 96 ? -2.097 4.273 7.079 1.00 98.19 96 TYR A C 1
ATOM 717 O O . TYR A 1 96 ? -2.794 5.123 7.638 1.00 98.19 96 TYR A O 1
ATOM 725 N N . GLN A 1 97 ? -1.534 4.471 5.891 1.00 98.38 97 GLN A N 1
ATOM 726 C CA . GLN A 1 97 ? -1.687 5.671 5.084 1.00 98.38 97 GLN A CA 1
ATOM 727 C C . GLN A 1 97 ? -1.997 5.284 3.637 1.00 98.38 97 GLN A C 1
ATOM 729 O O . GLN A 1 97 ? -1.362 4.404 3.061 1.00 98.38 97 GLN A O 1
ATOM 734 N N . GLU A 1 98 ? -2.974 5.968 3.043 1.00 98.50 98 GLU A N 1
ATOM 735 C CA . GLU A 1 98 ? -3.252 5.877 1.611 1.00 98.50 98 GLU A CA 1
ATOM 736 C C . GLU A 1 98 ? -2.271 6.754 0.817 1.00 98.50 98 GLU A C 1
ATOM 738 O O . GLU A 1 98 ? -1.983 7.884 1.219 1.00 98.50 98 GLU A O 1
ATOM 743 N N . PHE A 1 99 ? -1.793 6.265 -0.323 1.00 98.69 99 PHE A N 1
ATOM 744 C CA . PHE A 1 99 ? -0.882 6.949 -1.231 1.00 98.69 99 PHE A CA 1
ATOM 745 C C . PHE A 1 99 ? -1.429 6.952 -2.656 1.00 98.69 99 PHE A C 1
ATOM 747 O O . PHE A 1 99 ? -1.903 5.938 -3.167 1.00 98.69 99 PHE A O 1
ATOM 754 N N . ASP A 1 100 ? -1.311 8.099 -3.317 1.00 98.38 100 ASP A N 1
ATOM 755 C CA . ASP A 1 100 ? -1.682 8.267 -4.716 1.00 98.38 100 ASP A CA 1
ATOM 756 C C . ASP A 1 100 ? -0.798 7.384 -5.605 1.00 98.38 100 ASP A C 1
ATOM 758 O O . ASP A 1 100 ? 0.435 7.452 -5.552 1.00 98.38 100 ASP A O 1
ATOM 762 N N . SER A 1 101 ? -1.425 6.561 -6.446 1.00 97.25 101 SER A N 1
ATOM 763 C CA . SER A 1 101 ? -0.717 5.535 -7.220 1.00 97.25 101 SER A CA 1
ATOM 764 C C . SER A 1 101 ? 0.090 6.054 -8.406 1.00 97.25 101 SER A C 1
ATOM 766 O O . SER A 1 101 ? 0.691 5.263 -9.131 1.00 97.25 101 SER A O 1
ATOM 768 N N . ILE A 1 102 ? 0.125 7.369 -8.623 1.00 96.88 102 ILE A N 1
ATOM 769 C CA . ILE A 1 102 ? 0.911 8.005 -9.684 1.00 96.88 102 ILE A CA 1
ATOM 770 C C . ILE A 1 102 ? 2.073 8.801 -9.094 1.00 96.88 102 ILE A C 1
ATOM 772 O O . ILE A 1 102 ? 3.181 8.783 -9.627 1.00 96.88 102 ILE A O 1
ATOM 776 N N . THR A 1 103 ? 1.824 9.516 -8.002 1.00 98.12 103 THR A N 1
ATOM 777 C CA . THR A 1 103 ? 2.764 10.472 -7.406 1.00 98.12 103 THR A CA 1
ATOM 778 C C . THR A 1 103 ? 3.455 9.945 -6.151 1.00 98.12 103 THR A C 1
ATOM 780 O O . THR A 1 103 ? 4.482 10.502 -5.756 1.00 98.12 103 THR A O 1
ATOM 783 N N . GLY A 1 104 ? 2.900 8.908 -5.51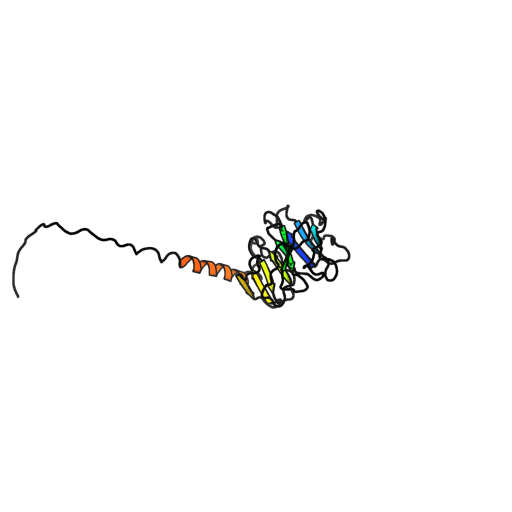4 1.00 98.50 104 GLY A N 1
ATOM 784 C CA . GLY A 1 104 ? 3.376 8.372 -4.238 1.00 98.50 104 GLY A CA 1
ATOM 785 C C . GLY A 1 104 ? 3.162 9.316 -3.052 1.00 98.50 104 GLY A C 1
ATOM 786 O O . GLY A 1 104 ? 3.723 9.088 -1.983 1.00 98.50 104 GLY A O 1
ATOM 787 N N . ALA A 1 105 ? 2.396 10.397 -3.226 1.00 98.62 105 ALA A N 1
ATOM 788 C CA . ALA A 1 105 ? 2.068 11.329 -2.155 1.00 98.62 105 ALA A CA 1
ATOM 789 C C . ALA A 1 105 ? 0.945 10.772 -1.269 1.00 98.62 105 ALA A C 1
ATOM 791 O O . ALA A 1 105 ? 0.034 10.108 -1.761 1.00 98.62 105 ALA A O 1
ATOM 792 N N . ALA A 1 106 ? 0.989 11.078 0.027 1.00 98.38 106 ALA A N 1
ATOM 793 C CA . ALA A 1 106 ? -0.072 10.709 0.958 1.00 98.38 106 ALA A CA 1
ATOM 794 C C . ALA A 1 106 ? -1.413 11.365 0.578 1.00 98.38 106 ALA A C 1
ATOM 796 O O . ALA A 1 106 ? -1.475 12.554 0.252 1.00 98.38 106 ALA A O 1
ATOM 797 N N . VAL A 1 107 ? -2.492 10.592 0.667 1.00 97.75 107 VAL A N 1
ATOM 798 C CA . VAL A 1 107 ? -3.870 11.017 0.408 1.00 97.75 107 VAL A CA 1
ATOM 799 C C . VAL A 1 107 ? -4.637 11.069 1.726 1.00 97.75 107 VAL A C 1
ATOM 801 O O . VAL A 1 107 ? -4.682 10.103 2.481 1.00 97.75 107 VAL A O 1
ATOM 804 N N . GLY A 1 108 ? -5.269 12.207 2.013 1.00 95.06 108 GLY A N 1
ATOM 805 C CA . GLY A 1 108 ? -6.104 12.353 3.206 1.00 95.06 108 GLY A CA 1
ATOM 806 C C . GLY A 1 108 ? -5.320 12.256 4.519 1.00 95.06 108 GLY A C 1
ATOM 807 O O . GLY A 1 108 ? -4.239 12.825 4.657 1.00 95.06 108 GLY A O 1
ATOM 808 N N . GLN A 1 109 ? -5.917 11.612 5.519 1.00 95.50 109 GLN A N 1
ATOM 809 C CA . GLN A 1 109 ? -5.284 11.325 6.806 1.00 95.50 109 GLN A CA 1
ATOM 810 C C . GLN A 1 109 ? -5.137 9.813 6.949 1.00 95.50 109 GLN A C 1
ATOM 812 O O . GLN A 1 109 ? -6.063 9.081 6.605 1.00 95.50 109 GLN A O 1
ATOM 817 N N . GLY A 1 110 ? -4.001 9.366 7.480 1.00 97.12 110 GLY A N 1
ATOM 818 C CA . GLY A 1 110 ? -3.835 7.984 7.907 1.00 97.12 110 GLY A CA 1
ATOM 819 C C . GLY A 1 110 ? -4.734 7.631 9.094 1.00 97.12 110 GLY A C 1
ATOM 820 O O . GLY A 1 110 ? -5.308 8.504 9.753 1.00 97.12 110 GLY A O 1
ATOM 821 N N . PHE A 1 111 ? -4.833 6.339 9.379 1.00 97.94 111 PHE A N 1
ATOM 822 C CA . PHE A 1 111 ? -5.586 5.801 10.509 1.00 97.94 111 PHE A CA 1
ATOM 823 C C . PHE A 1 111 ? -4.759 4.756 11.255 1.00 97.94 111 PHE A C 1
ATOM 825 O O . PHE A 1 111 ? -3.859 4.137 10.693 1.00 97.94 111 PHE A O 1
ATOM 832 N N . THR A 1 112 ? -5.084 4.544 12.527 1.00 97.88 112 THR A N 1
ATOM 833 C CA . THR A 1 112 ? -4.446 3.525 13.365 1.00 97.88 112 THR A CA 1
ATOM 834 C C . THR A 1 112 ? -5.494 2.522 13.803 1.00 97.88 112 THR A C 1
ATOM 836 O O . THR A 1 112 ? -6.552 2.905 14.308 1.00 97.88 112 THR A O 1
ATOM 839 N N . VAL A 1 113 ? -5.194 1.240 13.632 1.00 96.94 113 VAL A N 1
ATOM 840 C CA . VAL A 1 113 ? -6.048 0.150 14.101 1.00 96.94 113 VAL A CA 1
ATOM 841 C C . VAL A 1 113 ? -5.623 -0.325 15.493 1.00 96.94 113 VAL A C 1
ATOM 843 O O . VAL A 1 113 ? -4.461 -0.172 15.866 1.00 96.94 113 VAL A O 1
ATOM 846 N N . PRO A 1 114 ? -6.537 -0.888 16.306 1.00 96.50 114 PRO A N 1
ATOM 847 C CA . PRO A 1 114 ? -6.230 -1.365 17.656 1.00 96.50 114 PRO A CA 1
ATOM 848 C C . PRO A 1 114 ? -5.481 -2.711 17.645 1.00 96.50 114 PRO A C 1
ATOM 850 O O . PRO A 1 114 ? -5.970 -3.706 18.184 1.00 96.50 114 PRO A O 1
ATOM 853 N N . CYS A 1 115 ? -4.297 -2.724 17.037 1.00 94.31 115 CYS A N 1
ATOM 854 C CA . CYS A 1 115 ? -3.369 -3.851 16.995 1.00 94.31 115 CYS A CA 1
ATOM 855 C C . CYS A 1 115 ? -2.060 -3.452 17.683 1.00 94.31 115 CYS A C 1
ATOM 857 O O . CYS A 1 115 ? -1.677 -2.280 17.647 1.00 94.31 115 CYS A O 1
ATOM 859 N N . GLY A 1 116 ? -1.404 -4.393 18.365 1.00 94.12 116 GLY A N 1
ATOM 860 C CA . GLY A 1 116 ? -0.071 -4.152 18.918 1.00 94.12 116 GLY A CA 1
ATOM 861 C C . GLY A 1 116 ? 0.975 -4.122 17.807 1.00 94.12 116 GLY A C 1
ATOM 862 O O . GLY A 1 116 ? 1.794 -3.207 17.756 1.00 94.12 116 GLY A O 1
ATOM 863 N N . GLN A 1 117 ? 0.890 -5.096 16.904 1.00 94.94 117 GLN A N 1
ATOM 864 C CA . GLN A 1 117 ? 1.669 -5.219 15.676 1.00 94.94 117 GLN A CA 1
ATOM 865 C C . GLN A 1 117 ? 0.737 -5.479 14.491 1.00 94.94 117 GLN A C 1
ATOM 867 O O . GLN A 1 117 ? -0.226 -6.235 14.632 1.00 94.94 117 GLN A O 1
ATOM 872 N N . ALA A 1 118 ? 1.028 -4.869 13.341 1.00 94.94 118 ALA A N 1
ATOM 873 C CA . ALA A 1 118 ? 0.334 -5.144 12.087 1.00 94.94 118 ALA A CA 1
ATOM 874 C C . ALA A 1 118 ? 1.317 -5.181 10.916 1.00 94.94 118 ALA A C 1
ATOM 876 O O . ALA A 1 118 ? 2.047 -4.217 10.689 1.00 94.94 118 ALA A O 1
ATOM 877 N N . THR A 1 119 ? 1.317 -6.297 10.200 1.00 88.25 119 THR A N 1
ATOM 878 C CA . THR A 1 119 ? 2.214 -6.565 9.073 1.00 88.25 119 THR A CA 1
ATOM 879 C C . THR A 1 119 ? 1.390 -6.572 7.791 1.00 88.25 119 THR A C 1
ATOM 881 O O . THR A 1 119 ? 1.295 -5.541 7.146 1.00 88.25 119 THR A O 1
ATOM 884 N N . GLY A 1 120 ? 0.655 -7.635 7.475 1.00 88.69 120 GLY A N 1
ATOM 885 C CA . GLY A 1 120 ? -0.105 -7.734 6.225 1.00 88.69 120 GLY A CA 1
ATOM 886 C C . GLY A 1 120 ? -1.479 -7.055 6.234 1.00 88.69 120 GLY A C 1
ATOM 887 O O . GLY A 1 120 ? -2.170 -6.991 7.258 1.00 88.69 120 GLY A O 1
ATOM 888 N N . VAL A 1 121 ? -1.913 -6.600 5.056 1.00 94.94 121 VAL A N 1
ATOM 889 C CA . VAL A 1 121 ? -3.248 -6.039 4.809 1.00 94.94 121 VAL A CA 1
ATOM 890 C C . VAL A 1 121 ? -3.773 -6.480 3.441 1.00 94.94 121 VAL A C 1
ATOM 892 O O . VAL A 1 121 ? -3.038 -6.448 2.470 1.00 94.94 121 VAL A O 1
ATOM 895 N N . ASP A 1 122 ? -5.054 -6.838 3.350 1.00 93.31 122 ASP A N 1
ATOM 896 C CA . ASP A 1 122 ? -5.737 -7.133 2.082 1.00 93.31 122 ASP A CA 1
ATOM 897 C C . ASP A 1 122 ? -7.010 -6.283 1.950 1.00 93.31 122 ASP A C 1
ATOM 899 O O . ASP A 1 122 ? -7.772 -6.115 2.916 1.00 93.31 122 ASP A O 1
ATOM 903 N N . ALA A 1 123 ? -7.255 -5.743 0.755 1.00 92.19 123 ALA A N 1
ATOM 904 C CA . ALA A 1 123 ? -8.397 -4.889 0.460 1.00 92.19 123 ALA A CA 1
ATOM 905 C C . ALA A 1 123 ? -9.501 -5.637 -0.295 1.00 92.19 123 ALA A C 1
ATOM 907 O O . ALA A 1 123 ? -9.350 -6.121 -1.413 1.00 92.19 123 ALA A O 1
ATOM 908 N N . GLY A 1 124 ? -10.690 -5.646 0.302 1.00 87.62 124 GLY A N 1
ATOM 909 C CA . GLY A 1 124 ? -11.923 -6.048 -0.359 1.00 87.62 124 GLY A CA 1
ATOM 910 C C . GLY A 1 124 ? -12.636 -4.860 -1.011 1.00 87.62 124 GLY A C 1
ATOM 911 O O . GLY A 1 124 ? -12.136 -3.739 -1.021 1.00 87.62 124 GLY A O 1
ATOM 912 N N . PRO A 1 125 ? -13.876 -5.046 -1.496 1.00 85.50 125 PRO A N 1
ATOM 913 C CA . PRO A 1 125 ? -14.641 -3.961 -2.115 1.00 85.50 125 PRO A CA 1
ATOM 914 C C . PRO A 1 125 ? -14.968 -2.789 -1.175 1.00 85.50 125 PRO A C 1
ATOM 916 O O . PRO A 1 125 ? -15.139 -1.659 -1.628 1.00 85.50 125 PRO A O 1
ATOM 919 N N . THR A 1 126 ? -15.115 -3.054 0.127 1.00 88.94 126 THR A N 1
ATOM 920 C CA . THR A 1 126 ? -15.534 -2.052 1.130 1.00 88.94 126 THR A CA 1
ATOM 921 C C . THR A 1 126 ? -14.842 -2.208 2.482 1.00 88.94 126 THR A C 1
ATOM 923 O O . THR A 1 126 ? -15.215 -1.533 3.440 1.00 88.94 126 THR A O 1
ATOM 926 N N . THR A 1 127 ? -13.922 -3.158 2.603 1.00 94.50 127 THR A N 1
ATOM 927 C CA . THR A 1 127 ? -13.336 -3.565 3.881 1.00 94.50 127 THR A CA 1
ATOM 928 C C . THR A 1 127 ? -11.864 -3.864 3.715 1.00 94.50 127 THR A C 1
ATOM 930 O O . THR A 1 127 ? -11.447 -4.284 2.640 1.00 94.50 127 THR A O 1
ATOM 933 N N . LEU A 1 128 ? -11.124 -3.735 4.805 1.00 95.69 128 LEU A N 1
ATOM 934 C CA . LEU A 1 128 ? -9.763 -4.231 4.936 1.00 95.69 128 LEU A CA 1
ATOM 935 C C . LEU A 1 128 ? -9.766 -5.447 5.852 1.00 95.69 128 LEU A C 1
ATOM 937 O O . LEU A 1 128 ? -10.558 -5.511 6.798 1.00 95.69 128 LEU A O 1
ATOM 941 N N . VAL A 1 129 ? -8.866 -6.382 5.587 1.00 96.06 129 VAL A N 1
ATOM 942 C CA . VAL A 1 129 ? -8.441 -7.388 6.558 1.00 96.06 129 VAL A CA 1
ATOM 943 C C . VAL A 1 129 ? -6.993 -7.097 6.880 1.00 96.06 129 VAL A C 1
ATOM 945 O O . VAL A 1 129 ? -6.191 -6.953 5.971 1.00 96.06 129 VAL A O 1
ATOM 948 N N . ILE A 1 130 ? -6.674 -6.986 8.161 1.00 95.69 130 ILE A N 1
ATOM 949 C CA . ILE A 1 130 ? -5.334 -6.668 8.646 1.00 95.69 130 ILE A CA 1
ATOM 950 C C . ILE A 1 130 ? -4.883 -7.815 9.542 1.00 95.69 130 ILE A C 1
ATOM 952 O O . ILE A 1 130 ? -5.625 -8.217 10.445 1.00 95.69 130 ILE A O 1
ATOM 956 N N . GLN A 1 131 ? -3.691 -8.353 9.295 1.00 94.75 131 GLN A N 1
ATOM 957 C CA . GLN A 1 131 ? -3.042 -9.260 10.233 1.00 94.75 131 GLN A CA 1
ATOM 958 C C . GLN A 1 131 ? -2.682 -8.458 11.480 1.00 94.75 131 GLN A C 1
ATOM 960 O O . GLN A 1 131 ? -1.978 -7.455 11.388 1.00 94.75 131 GLN A O 1
ATOM 965 N N . CYS A 1 132 ? -3.173 -8.903 12.638 1.00 94.50 132 CYS A N 1
ATOM 966 C CA . CYS A 1 132 ? -2.824 -8.311 13.919 1.00 94.50 132 CYS A CA 1
ATOM 967 C C . CYS A 1 132 ? -2.197 -9.313 14.890 1.00 94.50 132 CYS A C 1
ATOM 969 O O . CYS A 1 132 ? -2.755 -10.382 15.163 1.00 94.50 132 CYS A O 1
ATOM 971 N N . ASP A 1 133 ? -1.068 -8.902 15.471 1.00 94.50 133 ASP A N 1
ATOM 972 C CA . ASP A 1 133 ? -0.357 -9.578 16.561 1.00 94.50 133 ASP A CA 1
ATOM 973 C C . ASP A 1 133 ? 0.045 -11.037 16.261 1.00 94.50 133 ASP A C 1
ATOM 975 O O . ASP A 1 133 ? 0.352 -11.800 17.177 1.00 94.50 133 ASP A O 1
ATOM 979 N N . PHE A 1 134 ? 0.045 -11.441 14.985 1.00 92.88 134 PHE A N 1
ATOM 980 C CA . PHE A 1 134 ? 0.307 -12.811 14.529 1.00 92.88 134 PHE A CA 1
ATOM 981 C C . PHE A 1 134 ? -0.663 -13.882 15.044 1.00 92.88 134 PHE A C 1
ATOM 983 O O . PHE A 1 134 ? -0.438 -15.076 14.837 1.00 92.88 134 PHE A O 1
ATOM 990 N N . ASP A 1 135 ? -1.760 -13.491 15.687 1.00 94.06 135 ASP A N 1
ATOM 991 C CA . ASP A 1 135 ? -2.755 -14.404 16.255 1.00 94.06 135 ASP A CA 1
ATOM 992 C C . ASP A 1 135 ? -4.200 -14.009 15.934 1.00 94.06 135 ASP A C 1
ATOM 994 O O . ASP A 1 135 ? -5.152 -14.678 16.352 1.00 94.06 135 ASP A O 1
ATOM 998 N N . SER A 1 136 ? -4.393 -12.942 15.160 1.00 93.38 136 SER A N 1
ATOM 999 C CA . SER A 1 136 ? -5.718 -12.479 14.794 1.00 93.38 136 SER A CA 1
ATOM 1000 C C . SER A 1 136 ? -5.748 -11.733 13.467 1.00 93.38 136 SER A C 1
ATOM 1002 O O . SER A 1 136 ? -4.739 -11.250 12.968 1.00 93.38 136 SER A O 1
ATOM 1004 N N . PHE A 1 137 ? -6.948 -11.633 12.909 1.00 94.94 137 PHE A N 1
ATOM 1005 C CA . PHE A 1 137 ? -7.264 -10.749 11.802 1.00 94.94 137 PHE A CA 1
ATOM 1006 C C . PHE A 1 137 ? -8.282 -9.720 12.262 1.00 94.94 137 PHE A C 1
ATOM 1008 O O . PHE A 1 137 ? -9.314 -10.070 12.846 1.00 94.94 137 PHE A O 1
ATOM 1015 N N . LEU A 1 138 ? -8.005 -8.454 11.990 1.00 95.75 138 LEU A N 1
ATOM 1016 C CA . LEU A 1 138 ? -8.931 -7.363 12.226 1.00 95.75 138 LEU A CA 1
ATOM 1017 C C . LEU A 1 138 ? -9.607 -6.987 10.911 1.00 95.75 138 LEU A C 1
ATOM 1019 O O . LEU A 1 138 ? -8.937 -6.772 9.906 1.00 95.75 138 LEU A O 1
ATOM 1023 N N . ILE A 1 139 ? -10.934 -6.904 10.921 1.00 96.62 139 ILE A N 1
ATOM 1024 C CA . ILE A 1 139 ? -11.713 -6.474 9.762 1.00 96.62 139 ILE A CA 1
ATOM 1025 C C . ILE A 1 139 ? -12.161 -5.042 10.012 1.00 96.62 139 ILE A C 1
ATOM 1027 O O . ILE A 1 139 ? -12.833 -4.775 11.013 1.00 96.62 139 ILE A O 1
ATOM 1031 N N . THR A 1 140 ? -11.822 -4.128 9.109 1.00 97.25 140 THR A N 1
ATOM 1032 C CA . THR A 1 140 ? -12.177 -2.708 9.225 1.00 97.25 140 THR A CA 1
ATOM 1033 C C . THR A 1 140 ? -12.855 -2.189 7.964 1.00 97.25 140 THR A C 1
ATOM 1035 O O . THR A 1 140 ? -12.849 -2.843 6.922 1.00 97.25 140 THR A O 1
ATOM 1038 N N . ASP A 1 141 ? -13.441 -0.996 8.038 1.00 96.06 141 ASP A N 1
ATOM 1039 C CA . ASP A 1 141 ? -13.651 -0.179 6.840 1.00 96.06 141 ASP A CA 1
ATOM 1040 C C . ASP A 1 141 ? -12.339 0.516 6.406 1.00 96.06 141 ASP A C 1
ATOM 1042 O O . ASP A 1 141 ? -11.305 0.393 7.069 1.00 96.06 141 ASP A O 1
ATOM 1046 N N . PHE A 1 142 ? -12.366 1.266 5.298 1.00 95.31 142 PHE A N 1
ATOM 1047 C CA . PHE A 1 142 ? -11.195 2.008 4.797 1.00 95.31 142 PHE A CA 1
ATOM 1048 C C . PHE A 1 142 ? -10.782 3.214 5.654 1.00 95.31 142 PHE A C 1
ATOM 1050 O O . PHE A 1 142 ? -9.806 3.883 5.338 1.00 95.31 142 PHE A O 1
ATOM 1057 N N . SER A 1 143 ? -11.518 3.523 6.722 1.00 95.00 143 SER A N 1
ATOM 1058 C CA . SER A 1 143 ? -11.147 4.547 7.705 1.00 95.00 143 SER A CA 1
ATOM 1059 C C . SER A 1 143 ? -10.569 3.938 8.988 1.00 95.00 143 SER A C 1
ATOM 1061 O O . SER A 1 143 ? -10.316 4.669 9.944 1.00 95.00 143 SER A O 1
ATOM 1063 N N . GLY A 1 144 ? -10.378 2.614 9.032 1.00 95.19 144 GLY A N 1
ATOM 1064 C CA . GLY A 1 144 ? -9.863 1.901 10.199 1.00 95.19 144 GLY A CA 1
ATOM 1065 C C . GLY A 1 144 ? -10.902 1.628 11.286 1.00 95.19 144 GLY A C 1
ATOM 1066 O O . GLY A 1 144 ? -10.535 1.170 12.370 1.00 95.19 144 GLY A O 1
ATOM 1067 N N . ASN A 1 145 ? -12.196 1.874 11.039 1.00 96.62 145 ASN A N 1
ATOM 1068 C CA . ASN A 1 145 ? -13.229 1.537 12.015 1.00 96.62 145 ASN A CA 1
ATOM 1069 C C . ASN A 1 145 ? -13.406 0.020 12.067 1.00 96.62 145 ASN A C 1
ATOM 1071 O O . ASN A 1 145 ? -13.675 -0.619 11.049 1.00 96.62 145 ASN A O 1
ATOM 1075 N N . VAL A 1 146 ? -13.287 -0.554 13.263 1.00 97.19 146 VAL A N 1
ATOM 1076 C CA . VAL A 1 146 ? -13.370 -2.004 13.461 1.00 97.19 146 VAL A CA 1
ATOM 1077 C C . VAL A 1 146 ? -14.791 -2.507 13.246 1.00 97.19 146 VAL A C 1
ATOM 1079 O O . VAL A 1 146 ? -15.734 -2.052 13.893 1.00 97.19 146 VAL A O 1
ATOM 1082 N N . LEU A 1 147 ? -14.915 -3.492 12.364 1.00 96.81 147 LEU A N 1
ATOM 1083 C CA . LEU A 1 147 ? -16.153 -4.200 12.063 1.00 96.81 147 LEU A CA 1
ATOM 1084 C C . LEU A 1 147 ? -16.188 -5.569 12.744 1.00 96.81 147 LEU A C 1
ATOM 1086 O O . LEU A 1 147 ? -17.246 -5.981 13.219 1.00 96.81 147 LEU A O 1
ATOM 1090 N N . ASP A 1 148 ? -15.049 -6.265 12.792 1.00 96.38 148 ASP A N 1
ATOM 1091 C CA . ASP A 1 148 ? -14.929 -7.587 13.409 1.00 96.38 148 ASP A CA 1
ATOM 1092 C C . ASP A 1 148 ? -13.471 -7.923 13.775 1.00 96.38 148 ASP A C 1
ATOM 1094 O O . ASP A 1 148 ? -12.534 -7.283 13.293 1.00 96.38 148 ASP A O 1
ATOM 1098 N N . LYS A 1 149 ? -13.281 -8.954 14.606 1.00 94.69 149 LYS A N 1
ATOM 1099 C CA . LYS A 1 149 ? -11.975 -9.546 14.924 1.00 94.69 149 LYS A CA 1
ATOM 1100 C C . LYS A 1 149 ? -12.075 -11.069 14.918 1.00 94.69 149 LYS A C 1
ATOM 1102 O O . LYS A 1 149 ? -12.842 -11.655 15.680 1.00 94.69 149 LYS A O 1
ATOM 1107 N N . VAL A 1 150 ? -11.240 -11.713 14.111 1.00 93.31 150 VAL A N 1
ATOM 1108 C CA . VAL A 1 150 ? -11.160 -13.172 14.001 1.00 93.31 150 VAL A CA 1
ATOM 1109 C C . VAL A 1 150 ? -9.879 -13.647 14.667 1.00 93.31 150 VAL A C 1
ATOM 1111 O O . VAL A 1 150 ? -8.789 -13.269 14.256 1.00 93.31 150 VAL A O 1
ATOM 1114 N N . LEU A 1 151 ? -9.997 -14.481 15.697 1.00 94.56 151 LEU A N 1
ATOM 1115 C CA . LEU A 1 151 ? -8.834 -15.107 16.326 1.00 94.56 151 LEU A CA 1
ATOM 1116 C C . LEU A 1 151 ? -8.397 -16.328 15.520 1.00 94.56 151 LEU A C 1
ATOM 1118 O O . LEU A 1 151 ? -9.230 -17.126 15.080 1.00 94.56 151 LEU A O 1
ATOM 1122 N N . VAL A 1 152 ? -7.090 -16.494 15.381 1.00 90.25 152 VAL A N 1
ATOM 1123 C CA . VAL A 1 152 ? -6.463 -17.647 14.741 1.00 90.25 152 VAL A CA 1
ATOM 1124 C C . VAL A 1 152 ? -5.396 -18.239 15.653 1.00 90.25 152 VAL A C 1
ATOM 1126 O O . VAL A 1 152 ? -5.131 -17.757 16.751 1.00 90.25 152 VAL A O 1
ATOM 1129 N N . THR A 1 153 ? -4.809 -19.356 15.233 1.00 91.94 153 THR A N 1
ATOM 1130 C CA . THR A 1 153 ? -3.634 -19.875 15.936 1.00 91.94 153 THR A CA 1
ATOM 1131 C C . THR A 1 153 ? -2.452 -18.956 15.653 1.00 91.94 153 THR A C 1
ATOM 1133 O O . THR A 1 153 ? -2.251 -18.564 14.500 1.00 91.94 153 THR A O 1
ATOM 1136 N N . ALA A 1 154 ? -1.679 -18.650 16.697 1.00 92.12 154 ALA A N 1
ATOM 1137 C CA . ALA A 1 154 ? -0.452 -17.874 16.578 1.00 92.12 154 ALA A CA 1
ATOM 1138 C C . ALA A 1 154 ? 0.451 -18.446 15.475 1.00 92.12 154 ALA A C 1
ATOM 1140 O O . ALA A 1 154 ? 0.634 -19.665 15.376 1.00 92.12 154 ALA A O 1
ATOM 1141 N N . ASN A 1 155 ? 0.982 -17.568 14.636 1.00 88.81 155 ASN A N 1
ATOM 1142 C CA . ASN A 1 155 ? 1.754 -17.929 13.456 1.00 88.81 155 ASN A CA 1
ATOM 1143 C C . ASN A 1 155 ? 2.895 -16.923 13.213 1.00 88.81 155 ASN A C 1
ATOM 1145 O O . ASN A 1 155 ? 3.228 -16.128 14.082 1.00 88.81 155 ASN A O 1
ATOM 1149 N N . HIS A 1 156 ? 3.549 -17.025 12.060 1.00 86.00 156 HIS A N 1
ATOM 1150 C CA . HIS A 1 156 ? 4.612 -16.114 11.619 1.00 86.00 156 HIS A CA 1
ATOM 1151 C C . HIS A 1 156 ? 4.324 -15.602 10.203 1.00 86.00 156 HIS A C 1
ATOM 1153 O O . HIS A 1 156 ? 5.241 -15.374 9.424 1.00 86.00 156 HIS A O 1
ATOM 1159 N N . ILE A 1 157 ? 3.044 -15.549 9.831 1.00 81.88 157 ILE A N 1
ATOM 1160 C CA . ILE A 1 157 ? 2.613 -15.033 8.538 1.00 81.88 157 ILE A CA 1
ATOM 1161 C C . ILE A 1 157 ? 2.562 -13.517 8.677 1.00 81.88 157 ILE A C 1
ATOM 1163 O O . ILE A 1 157 ? 1.852 -12.996 9.541 1.00 81.88 157 ILE A O 1
ATOM 1167 N N . GLU A 1 158 ? 3.359 -12.839 7.862 1.00 80.38 158 GLU A N 1
ATOM 1168 C CA . GLU A 1 158 ? 3.416 -11.381 7.812 1.00 80.38 158 GLU A CA 1
ATOM 1169 C C . GLU A 1 158 ? 2.457 -10.889 6.734 1.00 80.38 158 GLU A C 1
ATOM 1171 O O . GLU A 1 158 ? 1.486 -10.222 7.068 1.00 80.38 158 GLU A O 1
ATOM 1176 N N . ASP A 1 159 ? 2.625 -11.356 5.500 1.00 81.19 159 ASP A N 1
ATOM 1177 C CA . ASP A 1 159 ? 1.821 -10.919 4.357 1.00 81.19 159 ASP A CA 1
ATOM 1178 C C . ASP A 1 159 ? 0.486 -11.667 4.251 1.00 81.19 159 ASP A C 1
ATOM 1180 O O . ASP A 1 159 ? 0.392 -12.872 4.521 1.00 81.19 159 ASP A O 1
ATOM 1184 N N . ILE A 1 160 ? -0.552 -10.960 3.800 1.00 81.56 160 ILE A N 1
ATOM 1185 C CA . ILE A 1 160 ? -1.846 -11.551 3.451 1.00 81.56 160 ILE A CA 1
ATOM 1186 C C . ILE A 1 160 ? -2.327 -11.016 2.110 1.00 81.56 160 ILE A C 1
ATOM 1188 O O . ILE A 1 160 ? -2.359 -9.815 1.885 1.00 81.56 160 ILE A O 1
ATOM 1192 N N . GLU A 1 161 ? -2.766 -11.916 1.242 1.00 77.19 161 GLU A N 1
ATOM 1193 C CA . GLU A 1 161 ? -3.394 -11.589 -0.031 1.00 77.19 161 GLU A CA 1
ATOM 1194 C C . GLU A 1 161 ? -4.617 -12.486 -0.272 1.00 77.19 161 GLU A C 1
ATOM 1196 O O . GLU A 1 161 ? -4.867 -13.479 0.413 1.00 77.19 161 GLU A O 1
ATOM 1201 N N . GLY A 1 162 ? -5.434 -12.135 -1.264 1.00 69.50 162 GLY A N 1
ATOM 1202 C CA . GLY A 1 162 ? -6.403 -13.070 -1.836 1.00 69.50 162 GLY A CA 1
ATOM 1203 C C . GLY A 1 162 ? -7.526 -13.535 -0.900 1.00 69.50 162 GLY A C 1
ATOM 1204 O O . GLY A 1 162 ? -8.261 -14.459 -1.265 1.00 69.50 162 GLY A O 1
ATOM 1205 N N . ILE A 1 163 ? -7.731 -12.890 0.253 1.00 70.19 163 ILE A N 1
ATOM 1206 C CA . ILE A 1 163 ? -8.829 -13.192 1.184 1.00 70.19 163 ILE A CA 1
ATOM 1207 C C . ILE A 1 163 ? -10.170 -12.906 0.503 1.00 70.19 163 ILE A C 1
ATOM 1209 O O . ILE A 1 163 ? -11.161 -13.609 0.724 1.00 70.19 163 ILE A O 1
ATOM 1213 N N . PHE A 1 164 ? -10.188 -11.906 -0.380 1.00 62.09 164 PHE A N 1
ATOM 1214 C CA . PHE A 1 164 ? -11.354 -11.513 -1.167 1.00 62.09 164 PHE A CA 1
ATOM 1215 C C . PHE A 1 164 ? -11.379 -12.071 -2.599 1.00 62.09 164 PHE A C 1
ATOM 1217 O O . PHE A 1 164 ? -12.184 -11.616 -3.416 1.00 62.09 164 PHE A O 1
ATOM 1224 N N . GLY A 1 165 ? -10.553 -13.078 -2.917 1.00 52.38 165 GLY A N 1
ATOM 1225 C CA . GLY A 1 165 ? -10.653 -13.804 -4.187 1.00 52.38 165 GLY A CA 1
ATOM 1226 C C . GLY A 1 165 ? -12.059 -14.398 -4.406 1.00 52.38 165 GLY A C 1
ATOM 1227 O O . GLY A 1 165 ? -12.799 -14.629 -3.443 1.00 52.38 165 GLY A O 1
ATOM 1228 N N . PRO A 1 166 ? -12.495 -14.652 -5.656 1.00 43.88 166 PRO A N 1
ATOM 1229 C CA . PRO A 1 166 ? -13.814 -15.230 -5.886 1.00 43.88 166 PRO A CA 1
ATOM 1230 C C . PRO A 1 166 ? -13.879 -16.649 -5.293 1.00 43.88 166 PRO A C 1
ATOM 1232 O O . PRO A 1 166 ? -12.846 -17.297 -5.107 1.00 43.88 166 PRO A O 1
ATOM 1235 N N . PRO A 1 167 ? -15.088 -17.158 -4.991 1.00 40.78 167 PRO A N 1
ATOM 1236 C CA . PRO A 1 167 ? -15.248 -18.468 -4.374 1.00 40.78 167 PRO A CA 1
ATOM 1237 C C . PRO A 1 167 ? -14.539 -19.538 -5.207 1.00 40.78 167 PRO A C 1
ATOM 1239 O O . PRO A 1 167 ? -14.790 -19.668 -6.408 1.00 40.78 167 PRO A O 1
ATOM 1242 N N . LEU A 1 168 ? -13.656 -20.305 -4.561 1.00 43.06 168 LEU A N 1
ATOM 1243 C CA . LEU A 1 168 ? -12.990 -21.441 -5.188 1.00 43.06 168 LEU A CA 1
ATOM 1244 C C . LEU A 1 168 ? -14.042 -22.384 -5.805 1.00 43.06 168 LEU A C 1
ATOM 1246 O O . LEU A 1 168 ? -15.045 -22.689 -5.151 1.00 43.06 168 LEU A O 1
ATOM 1250 N N . PRO A 1 169 ? -13.828 -22.897 -7.029 1.00 37.41 169 PRO A N 1
ATOM 1251 C CA . PRO A 1 169 ? -14.609 -24.018 -7.523 1.00 37.41 169 PRO A CA 1
ATOM 1252 C C . PRO A 1 169 ? -14.279 -25.258 -6.676 1.00 37.41 169 PRO A C 1
ATOM 1254 O O . PRO A 1 169 ? -13.197 -25.833 -6.755 1.00 37.41 169 PRO A O 1
ATOM 1257 N N . GLU A 1 170 ? -15.211 -25.630 -5.805 1.00 43.53 170 GLU A N 1
ATOM 1258 C CA . GLU A 1 170 ? -15.150 -26.804 -4.927 1.00 43.53 170 GLU A CA 1
ATOM 1259 C C . GLU A 1 170 ? -15.208 -28.141 -5.696 1.00 43.53 170 GLU A C 1
ATOM 1261 O O . GLU A 1 170 ? -15.790 -28.165 -6.788 1.00 43.53 170 GLU A O 1
ATOM 1266 N N . PRO A 1 171 ? -14.715 -29.277 -5.129 1.00 45.66 171 PRO A N 1
ATOM 1267 C CA . PRO A 1 171 ? -14.401 -29.489 -3.701 1.00 45.66 171 PRO A CA 1
ATOM 1268 C C . PRO A 1 171 ? -13.083 -30.251 -3.407 1.00 45.66 171 PRO A C 1
ATOM 1270 O O . PRO A 1 171 ? -12.877 -31.357 -3.902 1.00 45.66 171 PRO A O 1
ATOM 1273 N N . ALA A 1 172 ? -12.238 -29.719 -2.510 1.00 40.59 172 ALA A N 1
ATOM 1274 C CA . ALA A 1 172 ? -11.301 -30.503 -1.670 1.00 40.59 172 ALA A CA 1
ATOM 1275 C C . ALA A 1 172 ? -10.551 -29.657 -0.617 1.00 40.59 172 ALA A C 1
ATOM 1277 O O . ALA A 1 172 ? -10.052 -30.208 0.361 1.00 40.59 172 ALA A O 1
ATOM 1278 N N . SER A 1 173 ? -10.468 -28.333 -0.772 1.00 40.22 173 SER A N 1
ATOM 1279 C CA . SER A 1 173 ? -9.570 -27.498 0.051 1.00 40.22 173 SER A CA 1
ATOM 1280 C C . SER A 1 173 ? -10.197 -26.913 1.328 1.00 40.22 173 SER A C 1
ATOM 1282 O O . SER A 1 173 ? -9.538 -26.167 2.048 1.00 40.22 173 SER A O 1
ATOM 1284 N N . LEU A 1 174 ? -11.439 -27.277 1.670 1.00 40.94 174 LEU A N 1
ATOM 1285 C CA . LEU A 1 174 ? -12.174 -26.769 2.846 1.00 40.94 174 LEU A CA 1
ATOM 1286 C C . LEU A 1 174 ? -11.587 -27.151 4.222 1.00 40.94 174 LEU A C 1
ATOM 1288 O O . LEU A 1 174 ? -12.167 -26.807 5.250 1.00 40.94 174 LEU A O 1
ATOM 1292 N N . GLY A 1 175 ? -10.443 -27.834 4.278 1.00 37.69 175 GLY A N 1
ATOM 1293 C CA . GLY A 1 175 ? -9.829 -28.260 5.536 1.00 37.69 175 GLY A CA 1
ATOM 1294 C C . GLY A 1 175 ? -9.206 -27.140 6.376 1.00 37.69 175 GLY A C 1
ATOM 1295 O O . GLY A 1 175 ? -9.111 -27.314 7.586 1.00 37.69 175 GLY A O 1
ATOM 1296 N N . LEU A 1 176 ? -8.799 -26.006 5.783 1.00 42.94 176 LEU A N 1
ATOM 1297 C CA . LEU A 1 176 ? -8.054 -24.968 6.522 1.00 42.94 176 LEU A CA 1
ATOM 1298 C C . LEU A 1 176 ? -8.700 -23.573 6.558 1.00 42.94 176 LEU A C 1
ATOM 1300 O O . LEU A 1 176 ? -8.376 -22.797 7.448 1.00 42.94 176 LEU A O 1
ATOM 1304 N N . LEU A 1 177 ? -9.660 -23.270 5.676 1.00 44.28 177 LEU A N 1
ATOM 1305 C CA . LEU A 1 177 ? -10.377 -21.979 5.668 1.00 44.28 177 LEU A CA 1
ATOM 1306 C C . LEU A 1 177 ? -11.857 -22.096 6.096 1.00 44.28 177 LEU A C 1
ATOM 1308 O O . LEU A 1 177 ? -12.512 -21.101 6.404 1.00 44.28 177 LEU A O 1
ATOM 1312 N N . GLY A 1 178 ? -12.395 -23.321 6.154 1.00 40.56 178 GLY A N 1
ATOM 1313 C CA . GLY A 1 178 ? -13.827 -23.593 6.333 1.00 40.56 178 GLY A CA 1
ATOM 1314 C C . GLY A 1 178 ? -14.374 -23.465 7.759 1.00 40.56 178 GLY A C 1
ATOM 1315 O O . GLY A 1 178 ? -15.589 -23.508 7.941 1.00 40.56 178 GLY A O 1
ATOM 1316 N N . VAL A 1 179 ? -13.523 -23.299 8.778 1.00 48.62 179 VAL A N 1
ATOM 1317 C CA . VAL A 1 179 ? -13.982 -23.221 10.180 1.00 48.62 179 VAL A CA 1
ATOM 1318 C C . VAL A 1 179 ? -14.171 -21.770 10.654 1.00 48.62 179 VAL A C 1
ATOM 1320 O O . VAL A 1 179 ? -15.028 -21.522 11.497 1.00 48.62 179 VAL A O 1
ATOM 1323 N N . GLY A 1 180 ? -13.461 -20.793 10.074 1.00 39.91 180 GLY A N 1
ATOM 1324 C CA . GLY A 1 180 ? -13.528 -19.387 10.504 1.00 39.91 180 GLY A CA 1
ATOM 1325 C C . GLY A 1 180 ? -14.703 -18.587 9.924 1.00 39.91 180 GLY A C 1
ATOM 1326 O O . GLY A 1 180 ? -15.383 -17.862 10.646 1.00 39.91 180 GLY A O 1
ATOM 1327 N N . LEU A 1 181 ? -15.007 -18.741 8.631 1.00 45.91 181 LEU A N 1
ATOM 1328 C CA . LEU A 1 181 ? -15.979 -17.870 7.944 1.00 45.91 181 LEU A CA 1
ATOM 1329 C C . LEU A 1 181 ? -17.437 -18.359 8.004 1.00 45.91 181 LEU A C 1
ATOM 1331 O O . LEU A 1 181 ? -18.365 -17.574 7.794 1.00 45.91 181 LEU A O 1
ATOM 1335 N N . ALA A 1 182 ? -17.683 -19.625 8.360 1.00 44.19 182 ALA A N 1
ATOM 1336 C CA . ALA A 1 182 ? -19.047 -20.138 8.529 1.00 44.19 182 ALA A CA 1
ATOM 1337 C C . ALA A 1 182 ? -19.804 -19.458 9.693 1.00 44.19 182 ALA A C 1
ATOM 1339 O O . ALA A 1 182 ? -21.038 -19.442 9.702 1.00 44.19 182 ALA A O 1
ATOM 1340 N N . ALA A 1 183 ? -19.092 -18.837 10.642 1.00 42.75 183 ALA A N 1
ATOM 1341 C CA . ALA A 1 183 ? -19.696 -18.076 11.734 1.00 42.75 183 ALA A CA 1
ATOM 1342 C C . ALA A 1 183 ? -20.287 -16.725 11.274 1.00 42.75 183 ALA A C 1
ATOM 1344 O O . ALA A 1 183 ? -21.377 -16.362 11.724 1.00 42.75 183 ALA A O 1
ATOM 1345 N N . LEU A 1 184 ? -19.668 -16.024 10.311 1.00 43.47 184 LEU A N 1
ATOM 1346 C CA . LEU A 1 184 ? -20.193 -14.744 9.799 1.00 43.47 184 LEU A CA 1
ATOM 1347 C C . LEU A 1 184 ? -21.498 -14.914 8.999 1.00 43.47 184 LEU A C 1
ATOM 1349 O O . LEU A 1 184 ? -22.393 -14.065 9.055 1.00 43.47 184 LEU A O 1
ATOM 1353 N N . GLY A 1 185 ? -21.662 -16.039 8.297 1.00 36.09 185 GLY A N 1
ATOM 1354 C CA . GLY A 1 185 ? -22.878 -16.338 7.528 1.00 36.09 185 GLY A CA 1
ATOM 1355 C C . GLY A 1 185 ? -24.125 -16.608 8.386 1.00 36.09 185 GLY A C 1
ATOM 1356 O O . GLY A 1 185 ? -25.254 -16.409 7.926 1.00 36.09 185 GLY A O 1
ATOM 1357 N N . LEU A 1 186 ? -23.952 -17.022 9.646 1.00 41.12 186 LEU A N 1
ATOM 1358 C CA . LEU A 1 186 ? -25.058 -17.331 10.561 1.00 41.12 186 LEU A CA 1
ATOM 1359 C C . LEU A 1 186 ? -25.587 -16.104 11.318 1.00 41.12 186 LEU A C 1
ATOM 1361 O O . LEU A 1 186 ? -26.770 -16.081 11.675 1.00 41.12 186 LEU A O 1
ATOM 1365 N N . VAL A 1 187 ? -24.786 -15.048 11.484 1.00 41.44 187 VAL A N 1
ATOM 1366 C CA . VAL A 1 187 ? -25.226 -13.814 12.162 1.00 41.44 187 VAL A CA 1
ATOM 1367 C C . VAL A 1 187 ? -26.215 -13.016 11.297 1.00 41.44 187 VAL A C 1
ATOM 1369 O O . VAL A 1 187 ? -27.192 -12.466 11.814 1.00 41.44 187 VAL A O 1
ATOM 1372 N N . ARG A 1 188 ? -26.091 -13.062 9.961 1.00 40.12 188 ARG A N 1
ATOM 1373 C CA . ARG A 1 188 ? -27.037 -12.383 9.050 1.00 40.12 188 ARG A CA 1
ATOM 1374 C C . ARG A 1 188 ? -28.449 -12.984 9.023 1.00 40.12 188 ARG A C 1
ATOM 1376 O O . ARG A 1 188 ? -29.389 -12.287 8.651 1.00 40.12 188 ARG A O 1
ATOM 1383 N N . ARG A 1 189 ? -28.659 -14.234 9.463 1.00 39.06 189 ARG A N 1
ATOM 1384 C CA . ARG A 1 189 ? -30.008 -14.849 9.478 1.00 39.06 189 ARG A CA 1
ATOM 1385 C C . ARG A 1 189 ? -30.848 -14.532 10.717 1.00 39.06 189 ARG A C 1
ATOM 1387 O O . ARG A 1 189 ? -32.054 -14.773 10.682 1.00 39.06 189 ARG A O 1
ATOM 1394 N N . ARG A 1 190 ? -30.270 -13.970 11.787 1.00 35.72 190 ARG A N 1
ATOM 1395 C CA . ARG A 1 190 ? -31.049 -13.538 12.967 1.00 35.72 190 ARG A CA 1
ATOM 1396 C C . ARG A 1 190 ? -31.459 -12.064 12.937 1.00 35.72 190 ARG A C 1
ATOM 1398 O O . ARG A 1 190 ? -32.509 -11.748 13.485 1.00 35.72 190 ARG A O 1
ATOM 1405 N N . ALA A 1 191 ? -30.730 -11.198 12.232 1.00 38.09 191 ALA A N 1
ATOM 1406 C CA . ALA A 1 191 ? -31.092 -9.781 12.117 1.00 38.09 191 ALA A CA 1
ATOM 1407 C C . ALA A 1 191 ? -32.296 -9.526 11.179 1.00 38.09 191 ALA A C 1
ATOM 1409 O O . ALA A 1 191 ? -33.082 -8.618 11.421 1.00 38.09 191 ALA A O 1
ATOM 1410 N N . GLY A 1 192 ? -32.516 -10.374 10.166 1.00 36.41 192 GLY A N 1
ATOM 1411 C CA . GLY A 1 192 ? -33.620 -10.219 9.202 1.00 36.41 192 GLY A CA 1
ATOM 1412 C C . GLY A 1 192 ? -34.997 -10.739 9.648 1.00 36.41 192 GLY A C 1
ATOM 1413 O O . GLY A 1 192 ? -35.953 -10.635 8.888 1.00 36.41 192 GLY A O 1
ATOM 1414 N N . ARG A 1 193 ? -35.130 -11.322 10.849 1.00 35.44 193 ARG A N 1
ATOM 1415 C CA . ARG A 1 193 ? -36.424 -11.817 11.375 1.00 35.44 193 ARG A CA 1
ATOM 1416 C C . ARG A 1 193 ? -37.035 -10.955 12.481 1.00 35.44 193 ARG A C 1
ATOM 1418 O O . ARG A 1 193 ? -38.151 -11.238 12.898 1.00 35.44 193 ARG A O 1
ATOM 1425 N N . LEU A 1 194 ? -36.349 -9.900 12.924 1.00 37.12 194 LEU A N 1
ATOM 1426 C CA . LEU A 1 194 ? -36.838 -9.003 13.980 1.00 37.12 194 LEU A CA 1
ATOM 1427 C C . LEU A 1 194 ? -37.448 -7.689 13.459 1.00 37.12 194 LEU A C 1
ATOM 1429 O O . LEU A 1 194 ? -38.028 -6.953 14.246 1.00 37.12 194 LEU A O 1
ATOM 1433 N N . GLN A 1 195 ? -37.407 -7.424 12.148 1.00 36.81 195 GLN A N 1
ATOM 1434 C CA . GLN A 1 195 ? -38.023 -6.236 11.529 1.00 36.81 195 GLN A CA 1
ATOM 1435 C C . GLN A 1 195 ? -39.359 -6.496 10.808 1.00 36.81 195 GLN A C 1
ATOM 1437 O O . GLN A 1 195 ? -39.921 -5.578 10.230 1.00 36.81 195 GLN A O 1
ATOM 1442 N N . ALA A 1 196 ? -39.913 -7.711 10.877 1.00 37.81 196 ALA A N 1
ATOM 1443 C CA . ALA A 1 196 ? -41.206 -8.045 10.258 1.00 37.81 196 ALA A CA 1
ATOM 1444 C C . ALA A 1 196 ? -42.346 -8.287 11.271 1.00 37.81 196 ALA A C 1
ATOM 1446 O O . ALA A 1 196 ? -43.362 -8.873 10.913 1.00 37.81 196 ALA A O 1
ATOM 1447 N N . ALA A 1 197 ? -42.185 -7.881 12.537 1.00 37.59 197 ALA A N 1
ATOM 1448 C CA . ALA A 1 197 ? -43.163 -8.172 13.596 1.00 37.59 197 ALA A CA 1
ATOM 1449 C C . ALA A 1 197 ? -43.695 -6.941 14.355 1.00 37.59 197 ALA A C 1
ATOM 1451 O O . ALA A 1 197 ? -44.417 -7.113 15.332 1.00 37.59 197 ALA A O 1
ATOM 1452 N N . VAL A 1 198 ? -43.383 -5.711 13.932 1.00 39.41 198 VAL A N 1
ATOM 1453 C CA . VAL A 1 198 ? -43.895 -4.495 14.595 1.00 39.41 198 VAL A CA 1
ATOM 1454 C C . VAL A 1 198 ? -44.315 -3.460 13.557 1.00 39.41 198 VAL A C 1
ATOM 1456 O O . VAL A 1 198 ? -43.704 -2.409 13.452 1.00 39.41 198 VAL A O 1
ATOM 1459 N N . GLU A 1 199 ? -45.348 -3.763 12.770 1.00 38.62 199 GLU A N 1
ATOM 1460 C CA . GLU A 1 199 ? -46.123 -2.726 12.075 1.00 38.62 199 GLU A CA 1
ATOM 1461 C C . GLU A 1 199 ? -47.478 -3.271 11.597 1.00 38.62 199 GLU A C 1
ATOM 1463 O O . GLU A 1 199 ? -47.647 -3.434 10.405 1.00 38.62 199 GLU A O 1
ATOM 1468 N N . ILE A 1 200 ? -48.425 -3.587 12.497 1.00 37.78 200 ILE A N 1
ATOM 1469 C CA . ILE A 1 200 ? -49.877 -3.344 12.304 1.00 37.78 200 ILE A CA 1
ATOM 1470 C C . ILE A 1 200 ? -50.543 -3.342 13.693 1.00 37.78 200 ILE A C 1
ATOM 1472 O O . ILE A 1 200 ? -50.764 -4.402 14.262 1.00 37.78 200 ILE A O 1
ATOM 1476 N N . GLU A 1 201 ? -50.821 -2.158 14.244 1.00 36.03 201 GLU A N 1
ATOM 1477 C CA . GLU A 1 201 ? -52.086 -1.768 14.910 1.00 36.03 201 GLU A CA 1
ATOM 1478 C C . GLU A 1 201 ? -51.857 -0.566 15.833 1.00 36.03 201 GLU A C 1
ATOM 1480 O O . GLU A 1 201 ? -51.758 -0.687 17.050 1.00 36.03 201 GLU A O 1
ATOM 1485 N N . THR A 1 202 ? -51.838 0.629 15.246 1.00 36.44 202 THR A N 1
ATOM 1486 C CA . THR A 1 202 ? -52.348 1.837 15.906 1.00 36.44 202 THR A CA 1
ATOM 1487 C C . THR A 1 202 ? -52.685 2.891 14.854 1.00 36.44 202 THR A C 1
ATOM 1489 O O . THR A 1 202 ? -51.859 3.725 14.516 1.00 36.44 202 THR A O 1
ATOM 1492 N N . MET A 1 203 ? -53.934 2.902 14.385 1.00 29.41 203 MET A N 1
ATOM 1493 C CA . MET A 1 203 ? -54.675 4.149 14.155 1.00 29.41 203 MET A CA 1
ATOM 1494 C C . MET A 1 203 ? -56.159 3.899 14.436 1.00 29.41 203 MET A C 1
ATOM 1496 O O . MET A 1 203 ? -56.827 3.128 13.754 1.00 29.41 203 MET A O 1
ATOM 1500 N N . ARG A 1 204 ? -56.647 4.550 15.494 1.00 37.56 204 ARG A N 1
ATOM 1501 C CA . ARG A 1 204 ? -58.066 4.826 15.739 1.00 37.56 204 ARG A CA 1
ATOM 1502 C C . ARG A 1 204 ? -58.572 5.807 14.676 1.00 37.56 204 ARG A C 1
ATOM 1504 O O . ARG A 1 204 ? -57.825 6.720 14.347 1.00 37.56 204 ARG A O 1
ATOM 1511 N N . ASP A 1 205 ? -59.851 5.724 14.307 1.00 35.03 205 ASP A N 1
ATOM 1512 C CA . ASP A 1 205 ? -60.785 6.817 14.636 1.00 35.03 205 ASP A CA 1
ATOM 1513 C C . ASP A 1 205 ? -62.265 6.346 14.650 1.00 35.03 205 ASP A C 1
ATOM 1515 O O . ASP A 1 205 ? -62.575 5.307 14.062 1.00 35.03 205 ASP A O 1
ATOM 1519 N N . PRO A 1 206 ? -63.164 7.029 15.395 1.00 46.62 206 PRO A N 1
ATOM 1520 C CA . PRO A 1 206 ? -64.491 6.573 15.780 1.00 46.62 206 PRO A CA 1
ATOM 1521 C C . PRO A 1 206 ? -65.615 7.178 14.920 1.00 46.62 206 PRO A C 1
ATOM 1523 O O . PRO A 1 206 ? -65.402 8.087 14.129 1.00 46.62 206 PRO A O 1
ATOM 1526 N N . GLN A 1 207 ? -66.835 6.736 15.240 1.00 36.06 207 GLN A N 1
ATOM 1527 C CA . GLN A 1 207 ? -68.159 7.204 14.798 1.00 36.06 207 GLN A CA 1
ATOM 1528 C C . GLN A 1 207 ? -68.798 6.391 13.667 1.00 36.06 207 GLN A C 1
ATOM 1530 O O . GLN A 1 207 ? -68.538 6.618 12.496 1.00 36.06 207 GLN A O 1
ATOM 1535 N N . ASP A 1 208 ? -69.741 5.515 14.040 1.00 32.09 208 ASP A N 1
ATOM 1536 C CA . ASP A 1 208 ? -71.139 5.776 13.679 1.00 32.09 208 ASP A CA 1
ATOM 1537 C C . ASP A 1 208 ? -72.132 5.047 14.609 1.00 32.09 208 ASP A C 1
ATOM 1539 O O . ASP A 1 208 ? -71.905 3.922 15.056 1.00 32.09 208 ASP A O 1
ATOM 1543 N N . GLN A 1 209 ? -73.212 5.745 14.966 1.00 36.44 209 GLN A N 1
ATOM 1544 C CA . GLN A 1 209 ? -74.231 5.358 15.954 1.00 36.44 209 GLN A CA 1
ATOM 1545 C C . GLN A 1 209 ? -75.404 4.552 15.333 1.00 36.44 209 GLN A C 1
ATOM 1547 O O . GLN A 1 209 ? -75.524 4.455 14.114 1.00 36.44 209 GLN A O 1
ATOM 1552 N N . PRO A 1 210 ? -76.304 3.961 16.153 1.00 48.50 210 PRO A N 1
ATOM 1553 C CA . PRO A 1 210 ? -77.157 2.835 15.771 1.00 48.50 210 PRO A CA 1
ATOM 1554 C C . PRO A 1 210 ? -78.521 3.260 15.213 1.00 48.50 210 PRO A C 1
ATOM 1556 O O . PRO A 1 210 ? -79.064 4.285 15.620 1.00 48.50 210 PRO A O 1
ATOM 1559 N N . ARG A 1 211 ? -79.148 2.404 14.391 1.00 36.22 211 ARG A N 1
ATOM 1560 C CA . ARG A 1 211 ? -80.615 2.317 14.203 1.00 36.22 211 ARG A CA 1
ATOM 1561 C C . ARG A 1 211 ? -80.988 1.081 13.379 1.00 36.22 211 ARG A C 1
ATOM 1563 O O . ARG A 1 211 ? -80.528 0.928 12.257 1.00 36.22 211 ARG A O 1
ATOM 1570 N N . GLY A 1 212 ? -81.889 0.248 13.900 1.00 31.89 212 GLY A N 1
ATOM 1571 C CA . GLY A 1 212 ? -82.515 -0.814 13.106 1.00 31.89 212 GLY A CA 1
ATOM 1572 C C . GLY A 1 212 ? -83.255 -1.863 13.927 1.00 31.89 212 GLY A C 1
ATOM 1573 O O . GLY A 1 212 ? -82.765 -2.967 14.116 1.00 31.89 212 GLY A O 1
ATOM 1574 N N . ARG A 1 213 ? -84.453 -1.521 14.413 1.00 38.31 213 ARG A N 1
ATOM 1575 C CA . ARG A 1 213 ? -85.443 -2.497 14.896 1.00 38.31 213 ARG A CA 1
ATOM 1576 C C . ARG A 1 213 ? -85.826 -3.451 13.758 1.00 38.31 213 ARG A C 1
ATOM 1578 O O . ARG A 1 213 ? -86.225 -2.968 12.705 1.00 38.31 213 ARG A O 1
ATOM 1585 N N . SER A 1 214 ? -85.925 -4.750 14.035 1.00 39.22 214 SER A N 1
ATOM 1586 C CA . SER A 1 214 ? -87.120 -5.497 13.634 1.00 39.22 214 SER A CA 1
ATOM 1587 C C . SER A 1 214 ? -87.379 -6.686 14.556 1.00 39.22 214 SER A C 1
ATOM 1589 O O . SER A 1 214 ? -86.464 -7.357 15.022 1.00 39.22 214 SER A O 1
ATOM 1591 N N . ARG A 1 215 ? -88.663 -6.861 14.864 1.00 38.31 215 ARG A N 1
ATOM 1592 C CA . ARG A 1 215 ? -89.263 -7.866 15.742 1.00 38.31 215 ARG A CA 1
ATOM 1593 C C . ARG A 1 215 ? -89.251 -9.246 15.079 1.00 38.31 215 ARG A C 1
ATOM 1595 O O . ARG A 1 215 ? -89.602 -9.344 13.910 1.00 38.31 215 ARG A O 1
ATOM 1602 N N . ALA A 1 216 ? -89.096 -10.291 15.885 1.00 39.53 216 ALA A N 1
ATOM 1603 C CA . ALA A 1 216 ? -89.903 -11.501 15.755 1.00 39.53 216 ALA A CA 1
ATOM 1604 C C . ALA A 1 216 ? -90.240 -12.022 17.160 1.00 39.53 216 ALA A C 1
ATOM 1606 O O . ALA A 1 216 ? -89.431 -11.947 18.080 1.00 39.53 216 ALA A O 1
ATOM 1607 N N . ARG A 1 217 ? -91.499 -12.423 17.312 1.00 38.50 217 ARG A N 1
ATOM 1608 C CA . ARG A 1 217 ? -92.242 -12.754 18.531 1.00 38.50 217 ARG A CA 1
ATOM 1609 C C . ARG A 1 217 ? -92.469 -14.273 18.531 1.00 38.50 217 ARG A C 1
ATOM 1611 O O . ARG A 1 217 ? -92.716 -14.814 17.459 1.00 38.50 217 ARG A O 1
ATOM 1618 N N . GLY A 1 218 ? -92.464 -14.895 19.705 1.00 34.62 218 GLY A N 1
ATOM 1619 C CA . GLY A 1 218 ? -92.929 -16.265 19.983 1.00 34.62 218 GLY A CA 1
ATOM 1620 C C . GLY A 1 218 ? -92.511 -16.623 21.414 1.00 34.62 218 GLY A C 1
ATOM 1621 O O . GLY A 1 218 ? -91.319 -16.766 21.649 1.00 34.62 218 GLY A O 1
ATOM 1622 N N . GLU A 1 219 ? -93.350 -16.318 22.414 1.00 39.75 219 GLU A N 1
ATOM 1623 C CA . GLU A 1 219 ? -94.205 -17.293 23.147 1.00 39.75 219 GLU A CA 1
ATOM 1624 C C . GLU A 1 219 ? -93.348 -18.182 24.072 1.00 39.75 219 GLU A C 1
ATOM 1626 O O . GLU A 1 219 ? -92.570 -18.994 23.595 1.00 39.75 219 GLU A O 1
ATOM 1631 N N . VAL A 1 220 ? -93.166 -17.825 25.354 1.00 44.25 220 VAL A N 1
ATOM 1632 C CA . VAL A 1 220 ? -94.014 -18.114 26.541 1.00 44.25 220 VAL A CA 1
ATOM 1633 C C . VAL A 1 220 ? -94.323 -19.603 26.711 1.00 44.25 220 VAL A C 1
ATOM 1635 O O . VAL A 1 220 ? -95.189 -20.108 26.015 1.00 44.25 220 VAL A O 1
ATOM 1638 N N . GLU A 1 221 ? -93.695 -20.244 27.703 1.00 39.56 221 GLU A N 1
ATOM 1639 C CA . GLU A 1 221 ? -94.426 -20.910 28.795 1.00 39.56 221 GLU A CA 1
ATOM 1640 C C . GLU A 1 221 ? -93.519 -21.218 30.002 1.00 39.56 221 GLU A C 1
ATOM 1642 O O . GLU A 1 221 ? -92.324 -21.480 29.868 1.00 39.56 221 GLU A O 1
ATOM 1647 N N . ASP A 1 222 ? -94.130 -21.084 31.179 1.00 42.41 222 ASP A N 1
ATOM 1648 C CA . ASP A 1 222 ? -93.602 -21.239 32.533 1.00 42.41 222 ASP A CA 1
ATOM 1649 C C . ASP A 1 222 ? -93.313 -22.700 32.919 1.00 42.41 222 ASP A C 1
ATOM 1651 O O . ASP A 1 222 ? -93.928 -23.627 32.397 1.00 42.41 222 ASP A O 1
ATOM 1655 N N . GLY A 1 223 ? -92.518 -22.878 33.982 1.00 37.25 223 GLY A N 1
ATOM 1656 C CA . GLY A 1 223 ? -92.801 -23.923 34.974 1.00 37.25 223 GLY A CA 1
ATOM 1657 C C . GLY A 1 223 ? -91.619 -24.786 35.415 1.00 37.25 223 GLY A C 1
ATOM 1658 O O . GLY A 1 223 ? -91.216 -25.672 34.678 1.00 37.25 223 GLY A O 1
ATOM 1659 N N . GLN A 1 224 ? -91.183 -24.530 36.658 1.00 39.41 224 GLN A N 1
ATOM 1660 C CA . GLN A 1 224 ? -90.591 -25.445 37.660 1.00 39.41 224 GLN A CA 1
ATOM 1661 C C . GLN A 1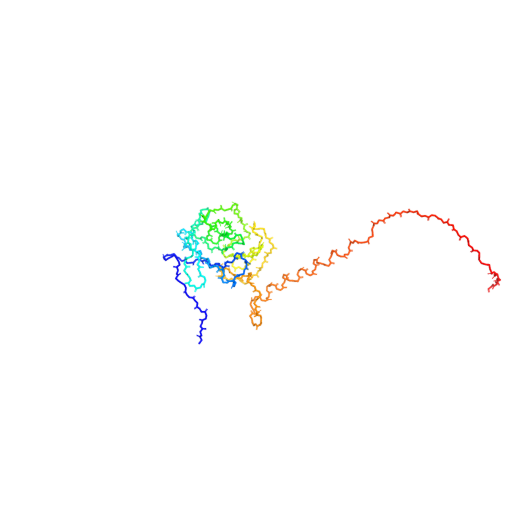 224 ? -89.424 -26.365 37.270 1.00 39.41 224 GLN A C 1
ATOM 1663 O O . GLN A 1 224 ? -89.619 -27.341 36.519 1.00 39.41 224 GLN A O 1
#

Sequence (224 aa):
MKHDVKVFANPNPGWGIQDLDVFDLFGDPYSVNASLYALTGYPSGAPTVFRLSRFDGHVIGLPVVLQAPAAPDSDGFTVLPNGNFLVNTGDASPTYQEFDSITGAAVGQGFTVPCGQATGVDAGPTTLVIQCDFDSFLITDFSGNVLDKVLVTANHIEDIEGIFGPPLPEPASLGLLGVGLAALGLVRRRAGRLQAAVEIETMRDPQDQPRGRSRARGEVEDGQ

Secondary structure (DSSP, 8-state):
----------SSTTS-EEEEEEE-TTS-TTSTT-EEEEEE-TTTSPPEEEEEETTT-PBPS--EEPPTT--TT---EEE-TTS-EEEESSTT-SEEEEE-TTT--EEEEEEE-S-S-EEEEEE-SS-EEEEETTTEEEEE-TT--EEEEEE-----------TTSPPP-SSS-HHHHTTTTHHHHHHHHHHTTSSSSS-S------------------------